Protein AF-W3V4J0-F1 (afdb_monomer)

Solvent-accessible surface area (backbone atoms only — not comparable to full-atom values): 19052 Å² total; per-residue (Å²): 135,90,85,87,87,88,91,84,89,82,90,82,86,85,86,83,88,83,84,93,80,89,80,80,86,77,90,73,85,85,82,81,82,74,83,79,79,86,88,85,82,93,81,86,88,83,88,86,85,87,85,84,84,87,75,94,68,80,56,52,67,60,78,77,80,58,80,60,55,38,77,65,80,59,40,94,53,70,38,74,78,60,57,63,72,56,52,38,32,75,75,61,31,89,62,28,53,53,55,53,31,51,37,45,22,64,75,62,72,39,87,86,62,60,68,71,79,71,39,76,35,43,38,62,47,46,55,53,53,46,37,72,71,38,75,92,35,60,84,69,69,81,41,86,92,48,64,78,79,45,59,52,56,49,50,40,48,89,76,34,50,34,36,36,19,37,28,30,18,63,39,26,41,70,45,100,84,72,44,83,38,73,32,61,53,36,47,52,39,49,54,44,28,40,50,45,37,36,60,18,22,75,22,41,36,33,52,94,73,32,45,92,85,46,81,79,44,48,49,31,61,20,52,37,46,36,52,25,48,53,34,46,39,71,78,37,69,92,53,63,42,35,49,78,63,50,16,43,21,90,82,67,70,46,76,51,38,65,33,29,39,56,58,52,50,31,37,73,55,69,71,39,52,70,65,53,54,45,39,12,30,46,66,57,44,85,71,84,72,78,51,76,68,61,34,53,48,46,50,48,24,36,34,67,58,49,78,46,69,31,73,69,93,122

pLDDT: mean 79.93, std 24.42, range [22.39, 98.56]

Sequence (314 aa):
MLNEYVKDHGKKTKNNAEDPQNREINSNSLELSSTPPPPLPELFPNLPQERSPNNVGNNNPFKPKDENVLFTESGTVESEDWEISEQIKNYLGEGGFSTISKAIKEVLKKEDIKPLDPIGVTMKGIIEEMKKADEKYRQYKYNDEDITDNPIAWTNPDNGKIYIGINSPEYSHLNNRGESELNLAKIISTIIHESLHASSHQHKGLQSQTDTKADNLNYDEYVTDYFAREVYKQILPDKDYVTNYFTKGLDGKEIKIWGGNIVEFMIQSKHSSLEEIRQAYAEGKPFNKLDGKLLEDWKTYAKLGKIPDLPNQN

Foldseek 3Di:
DDDDDDDDDDDDDDDDDDDDDDDDPPDDDDPPDDDDDDDDDDDDDDDDDDDDDDDPDPFDWFDFPCVLEDEDDFDQFWAPFDDLVVLLCVPQNPCSLVLLQVLLCVLLVPDPGDRADAAEDALQVQLVVQVVQDVVSVPDDCDPPGNQPGDQKDQRLQQRHIYGNRGTSRQWDQDPVRDIDGPSLSSLLVVSLSSLCSQWASSCFCVVVADPVDFLGGLLSLCSSLSSVSSCCVSPVPHRRYDNQFGAAPVRPDGAGRSVSVLSLCCVLVVDNPNQSSCCRRPVPDDRDDDDPSVVQSVCCRHPVDTDGHHDDD

Organism: NCBI:txid1004151

Radius of gyration: 24.34 Å; Cα contacts (8 Å, |Δi|>4): 451; chains: 1; bounding box: 97×58×67 Å

Secondary structure (DSSP, 8-state):
---------------------------------PPPPPP-------------------PEEP----TTEE--PPPSSPPPP--HHHHHHHHH-TTHHHHHHHHHHHHTT-TT-----PEEE-HHHHHHHHHHH-GGGTT----SS-GGGS-SEEE-TTT--EEEETT-GGGEEE-TTS-EEE-HHHHHHHHHHHHHHHHSGGG-TTGGG--TTSTT--HHHHHHHHHHHHHHHHH-TTSPEE---EEE-TTS-SEEEETTHHHHHHHHTTS--HHHHHHHHHH-PPP----HHHHHHHHHHHHH--PPEEPP--

Structure (mmCIF, N/CA/C/O backbone):
data_AF-W3V4J0-F1
#
_entry.id   AF-W3V4J0-F1
#
loop_
_atom_site.group_PDB
_atom_site.id
_atom_site.type_symbol
_atom_site.label_atom_id
_atom_site.label_alt_id
_atom_site.label_comp_id
_atom_site.label_asym_id
_atom_site.label_entity_id
_atom_site.label_seq_id
_atom_site.pdbx_PDB_ins_code
_atom_site.Cartn_x
_atom_site.Cartn_y
_atom_site.Cartn_z
_atom_site.occupancy
_atom_site.B_iso_or_equiv
_atom_site.auth_seq_id
_atom_site.auth_comp_id
_atom_site.auth_asym_id
_atom_site.auth_atom_id
_atom_site.pdbx_PDB_model_num
ATOM 1 N N . MET A 1 1 ? 60.227 -5.988 -36.060 1.00 34.44 1 MET A N 1
ATOM 2 C CA . MET A 1 1 ? 60.102 -4.514 -36.029 1.00 34.44 1 MET A CA 1
ATOM 3 C C . MET A 1 1 ? 58.605 -4.218 -36.095 1.00 34.44 1 MET A C 1
ATOM 5 O O . MET A 1 1 ? 58.035 -4.482 -37.138 1.00 34.44 1 MET A O 1
ATOM 9 N N . LEU A 1 2 ? 57.868 -4.130 -34.979 1.00 32.53 2 LEU A N 1
ATOM 10 C CA . LEU A 1 2 ? 57.698 -2.969 -34.078 1.00 32.53 2 LEU A CA 1
ATOM 11 C C . LEU A 1 2 ? 57.324 -1.678 -34.829 1.00 32.53 2 LEU A C 1
ATOM 13 O O . LEU A 1 2 ? 58.200 -1.068 -35.435 1.00 32.53 2 LEU A O 1
ATOM 17 N N . ASN A 1 3 ? 56.036 -1.302 -34.809 1.00 30.34 3 ASN A N 1
ATOM 18 C CA . ASN A 1 3 ? 55.553 -0.087 -34.131 1.00 30.34 3 ASN A CA 1
ATOM 19 C C . ASN A 1 3 ? 54.021 0.071 -34.211 1.00 30.34 3 ASN A C 1
ATOM 21 O O . ASN A 1 3 ? 53.421 -0.006 -35.280 1.00 30.34 3 ASN A O 1
ATOM 25 N N . GLU A 1 4 ? 53.431 0.326 -33.043 1.00 35.97 4 GLU A N 1
ATOM 26 C CA . GLU A 1 4 ? 52.103 0.899 -32.801 1.00 35.97 4 GLU A CA 1
ATOM 27 C C . GLU A 1 4 ? 52.095 2.411 -33.103 1.00 35.97 4 GLU A C 1
ATOM 29 O O . GLU A 1 4 ? 53.150 3.037 -33.033 1.00 35.97 4 GLU A O 1
ATOM 34 N N . TYR A 1 5 ? 50.918 3.015 -33.339 1.00 33.03 5 TYR A N 1
ATOM 35 C CA . TYR A 1 5 ? 50.530 4.293 -32.709 1.00 33.03 5 TYR A CA 1
ATOM 36 C C . TYR A 1 5 ? 49.015 4.559 -32.823 1.00 33.03 5 TYR A C 1
ATOM 38 O O . TYR A 1 5 ? 48.419 4.503 -33.895 1.00 33.03 5 TYR A O 1
ATOM 46 N N . VAL A 1 6 ? 48.431 4.877 -31.669 1.00 37.47 6 VAL A N 1
ATOM 47 C CA . VAL A 1 6 ? 47.049 5.292 -31.373 1.00 37.47 6 VAL A CA 1
ATOM 48 C C . VAL A 1 6 ? 46.877 6.809 -31.574 1.00 37.47 6 VAL A C 1
ATOM 50 O O . VAL A 1 6 ? 47.830 7.543 -31.303 1.00 37.47 6 VAL A O 1
ATOM 53 N N . LYS A 1 7 ? 45.668 7.290 -31.935 1.00 33.62 7 LYS A N 1
ATOM 54 C CA . LYS A 1 7 ? 45.007 8.475 -31.325 1.00 33.62 7 LYS A CA 1
ATOM 55 C C . LYS A 1 7 ? 43.564 8.709 -31.802 1.00 33.62 7 LYS A C 1
ATOM 57 O O . LYS A 1 7 ? 43.117 8.163 -32.799 1.00 33.62 7 LYS A O 1
ATOM 62 N N . ASP A 1 8 ? 42.880 9.515 -31.001 1.00 31.25 8 ASP A N 1
ATOM 63 C CA . ASP A 1 8 ? 41.478 9.486 -30.581 1.00 31.25 8 ASP A CA 1
ATOM 64 C C . ASP A 1 8 ? 40.692 10.742 -31.046 1.00 31.25 8 ASP A C 1
ATOM 66 O O . ASP A 1 8 ? 41.292 11.729 -31.473 1.00 31.25 8 ASP A O 1
ATOM 70 N N . HIS A 1 9 ? 39.371 10.703 -30.823 1.00 31.06 9 HIS A N 1
ATOM 71 C CA . HIS A 1 9 ? 38.396 11.790 -30.611 1.00 31.06 9 HIS A CA 1
ATOM 72 C C . HIS A 1 9 ? 37.695 12.497 -31.788 1.00 31.06 9 HIS A C 1
ATOM 74 O O . HIS A 1 9 ? 38.305 13.089 -32.673 1.00 31.06 9 HIS A O 1
ATOM 80 N N . GLY A 1 10 ? 36.354 12.571 -31.682 1.00 27.44 10 GLY A N 1
ATOM 81 C CA . GLY A 1 10 ? 35.517 13.463 -32.494 1.00 27.44 10 GLY A CA 1
ATOM 82 C C . GLY A 1 10 ? 33.999 13.401 -32.253 1.00 27.44 10 GLY A C 1
ATOM 83 O O . GLY A 1 10 ? 33.249 13.144 -33.189 1.00 27.44 10 GLY A O 1
ATOM 84 N N . LYS A 1 11 ? 33.541 13.670 -31.019 1.00 30.77 11 LYS A N 1
ATOM 85 C CA . LYS A 1 11 ? 32.147 14.035 -30.662 1.00 30.77 11 LYS A CA 1
ATOM 86 C C . LYS A 1 11 ? 31.665 15.227 -31.517 1.00 30.77 11 LYS A C 1
ATOM 88 O O . LYS A 1 11 ? 32.387 16.215 -31.628 1.00 30.77 11 LYS A O 1
ATOM 93 N N . LYS A 1 12 ? 30.427 15.197 -32.030 1.00 33.47 12 LYS A N 1
ATOM 94 C CA . LYS A 1 12 ? 29.716 16.390 -32.535 1.00 33.47 12 LYS A CA 1
ATOM 95 C C . LYS A 1 12 ? 28.432 16.622 -31.743 1.00 33.47 12 LYS A C 1
ATOM 97 O O . LYS A 1 12 ? 27.467 15.881 -31.874 1.00 33.47 12 LYS A O 1
ATOM 102 N N . THR A 1 13 ? 28.457 17.680 -30.944 1.00 30.67 13 THR A N 1
ATOM 103 C CA . THR A 1 13 ? 27.309 18.385 -30.375 1.00 30.67 13 THR A CA 1
ATOM 104 C C . THR A 1 13 ? 26.640 19.250 -31.449 1.00 30.67 13 THR A C 1
ATOM 106 O O . THR A 1 13 ? 27.313 19.802 -32.321 1.00 30.67 13 THR A O 1
ATOM 109 N N . LYS A 1 14 ? 25.317 19.414 -31.368 1.00 33.28 14 LYS A N 1
ATOM 110 C CA . LYS A 1 14 ? 24.600 20.548 -31.965 1.00 33.28 14 LYS A CA 1
ATOM 111 C C . LYS A 1 14 ? 23.642 21.114 -30.923 1.00 33.28 14 LYS A C 1
ATOM 113 O O . LYS A 1 14 ? 22.577 20.558 -30.692 1.00 33.28 14 LYS A O 1
ATOM 118 N N . ASN A 1 15 ? 24.066 22.220 -30.324 1.00 29.53 15 ASN A N 1
ATOM 119 C CA . ASN A 1 15 ? 23.196 23.181 -29.663 1.00 29.53 15 ASN A CA 1
ATOM 120 C C . ASN A 1 15 ? 22.734 24.172 -30.734 1.00 29.53 15 ASN A C 1
ATOM 122 O O . ASN A 1 15 ? 23.582 24.689 -31.460 1.00 29.53 15 ASN A O 1
ATOM 126 N N . ASN A 1 16 ? 21.439 24.468 -30.793 1.00 31.69 16 ASN A N 1
ATOM 127 C CA . ASN A 1 16 ? 20.944 25.721 -31.350 1.00 31.69 16 ASN A CA 1
ATOM 128 C C . ASN A 1 16 ? 20.182 26.435 -30.236 1.00 31.69 16 ASN A C 1
ATOM 130 O O . ASN A 1 16 ? 19.223 25.897 -29.690 1.00 31.69 16 ASN A O 1
ATOM 134 N N . ALA A 1 17 ? 20.676 27.619 -29.892 1.00 31.53 17 ALA A N 1
ATOM 135 C CA . ALA A 1 17 ? 20.011 28.593 -29.049 1.00 31.53 17 ALA A CA 1
ATOM 136 C C . ALA A 1 17 ? 19.185 29.526 -29.943 1.00 31.53 17 ALA A C 1
ATOM 138 O O . ALA A 1 17 ? 19.704 29.996 -30.956 1.00 31.53 17 ALA A O 1
ATOM 139 N N . GLU A 1 18 ? 17.950 29.822 -29.544 1.00 32.44 18 GLU A N 1
ATOM 140 C CA . GLU A 1 18 ? 17.223 31.019 -29.971 1.00 32.44 18 GLU A CA 1
ATOM 141 C C . GLU A 1 18 ? 16.656 31.736 -28.735 1.00 32.44 18 GLU A C 1
ATOM 143 O O . GLU A 1 18 ? 16.262 31.114 -27.749 1.00 32.44 18 GLU A O 1
ATOM 148 N N . ASP A 1 19 ? 16.744 33.060 -28.812 1.00 30.52 19 ASP A N 1
ATOM 149 C CA . ASP A 1 19 ? 16.615 34.099 -27.786 1.00 30.52 19 ASP A CA 1
ATOM 150 C C . ASP A 1 19 ? 15.149 34.311 -27.328 1.00 30.52 19 ASP A C 1
ATOM 152 O O . ASP A 1 19 ? 14.235 34.154 -28.145 1.00 30.52 19 ASP A O 1
ATOM 156 N N . PRO A 1 20 ? 14.869 34.695 -26.063 1.00 38.84 20 PRO A N 1
ATOM 157 C CA . PRO A 1 20 ? 13.523 34.812 -25.533 1.00 38.84 20 PRO A CA 1
ATOM 158 C C . PRO A 1 20 ? 13.071 36.272 -25.539 1.00 38.84 20 PRO A C 1
ATOM 160 O O . PRO A 1 20 ? 13.488 37.062 -24.696 1.00 38.84 20 PRO A O 1
ATOM 163 N N . GLN A 1 21 ? 12.148 36.637 -26.423 1.00 32.03 21 GLN A N 1
ATOM 164 C CA . GLN A 1 21 ? 11.285 37.790 -26.187 1.00 32.03 21 GLN A CA 1
ATOM 165 C C . GLN A 1 21 ? 9.993 37.668 -26.989 1.00 32.03 21 GLN A C 1
ATOM 167 O O . GLN A 1 21 ? 9.998 37.367 -28.178 1.00 32.03 21 GLN A O 1
ATOM 172 N N . ASN A 1 22 ? 8.896 37.993 -26.307 1.00 30.11 22 ASN A N 1
ATOM 173 C CA . ASN A 1 22 ? 7.558 38.200 -26.846 1.00 30.11 22 ASN A CA 1
ATOM 174 C C . ASN A 1 22 ? 6.718 36.934 -27.100 1.00 30.11 22 ASN A C 1
ATOM 176 O O . ASN A 1 22 ? 6.619 36.440 -28.219 1.00 30.11 22 ASN A O 1
ATOM 180 N N . ARG A 1 23 ? 5.986 36.491 -26.070 1.00 32.69 23 ARG A N 1
ATOM 181 C CA . ARG A 1 23 ? 4.611 36.016 -26.269 1.00 32.69 23 ARG A CA 1
ATOM 182 C C . ARG A 1 23 ? 3.737 36.421 -25.092 1.00 32.69 23 ARG A C 1
ATOM 184 O O . ARG A 1 23 ? 3.988 36.073 -23.943 1.00 32.69 23 ARG A O 1
ATOM 191 N N . GLU A 1 24 ? 2.755 37.231 -25.448 1.00 27.84 24 GLU A N 1
ATOM 192 C CA . GLU A 1 24 ? 1.687 37.762 -24.627 1.00 27.84 24 GLU A CA 1
ATOM 193 C C . GLU A 1 24 ? 0.948 36.650 -23.880 1.00 27.84 24 GLU A C 1
ATOM 195 O O . GLU A 1 24 ? 0.678 35.570 -24.410 1.00 27.84 24 GLU A O 1
ATOM 200 N N . ILE A 1 25 ? 0.602 36.960 -22.634 1.00 31.22 25 ILE A N 1
ATOM 201 C CA . ILE A 1 25 ? -0.285 36.177 -21.786 1.00 31.22 25 ILE A CA 1
ATOM 202 C C . ILE A 1 25 ? -1.679 36.264 -22.409 1.00 31.22 25 ILE A C 1
ATOM 204 O O . ILE A 1 25 ? -2.405 37.232 -22.193 1.00 31.22 25 ILE A O 1
ATOM 208 N N . ASN A 1 26 ? -2.051 35.256 -23.194 1.00 25.73 26 ASN A N 1
ATOM 209 C CA . ASN A 1 26 ? -3.445 35.027 -23.541 1.00 25.73 26 ASN A CA 1
ATOM 210 C C . ASN A 1 26 ? -4.052 34.137 -22.455 1.00 25.73 26 ASN A C 1
ATOM 212 O O . ASN A 1 26 ? -4.021 32.910 -22.521 1.00 25.73 26 ASN A O 1
ATOM 216 N N . SER A 1 27 ? -4.567 34.795 -21.419 1.00 36.16 27 SER A N 1
ATOM 217 C CA . SER A 1 27 ? -5.472 34.206 -20.442 1.00 36.16 27 SER A CA 1
ATOM 218 C C . SER A 1 27 ? -6.755 33.804 -21.159 1.00 36.16 27 SER A C 1
ATOM 220 O O . SER A 1 27 ? -7.572 34.667 -21.457 1.00 36.16 27 SER A O 1
ATOM 222 N N . ASN A 1 28 ? -6.937 32.516 -21.445 1.00 24.16 28 ASN A N 1
ATOM 223 C CA . ASN A 1 28 ? -8.259 31.943 -21.683 1.00 24.16 28 ASN A CA 1
ATOM 224 C C . ASN A 1 28 ? -8.283 30.457 -21.301 1.00 24.16 28 ASN A C 1
ATOM 226 O O . ASN A 1 28 ? -7.577 29.645 -21.888 1.00 24.16 28 ASN A O 1
ATOM 230 N N . SER A 1 29 ? -9.123 30.174 -20.302 1.00 36.38 29 SER A N 1
ATOM 231 C CA . SER A 1 29 ? -9.779 28.910 -19.950 1.00 36.38 29 SER A CA 1
ATOM 232 C C . SER A 1 29 ? -8.996 27.599 -20.072 1.00 36.38 29 SER A C 1
ATOM 234 O O . SER A 1 29 ? -8.937 26.992 -21.135 1.00 36.38 29 SER A O 1
ATOM 236 N N . LEU A 1 30 ? -8.581 27.066 -18.919 1.00 24.38 30 LEU A N 1
ATOM 237 C CA . LEU A 1 30 ? -8.468 25.623 -18.688 1.00 24.38 30 LEU A CA 1
ATOM 238 C C . LEU A 1 30 ? -9.464 25.238 -17.587 1.00 24.38 30 LEU A C 1
ATOM 240 O O . LEU A 1 30 ? -9.137 25.168 -16.404 1.00 24.38 30 LEU A O 1
ATOM 244 N N . GLU A 1 31 ? -10.715 25.034 -17.996 1.00 26.17 31 GLU A N 1
ATOM 245 C CA . GLU A 1 31 ? -11.648 24.194 -17.251 1.00 26.17 31 GLU A CA 1
ATOM 246 C C . GLU A 1 31 ? -11.151 22.745 -17.371 1.00 26.17 31 GLU A C 1
ATOM 248 O O . GLU A 1 31 ? -11.283 22.115 -18.418 1.00 26.17 31 GLU A O 1
ATOM 253 N N . LEU A 1 32 ? -10.543 22.212 -16.308 1.00 27.31 32 LEU A N 1
ATOM 254 C CA . LEU A 1 32 ? -10.291 20.777 -16.188 1.00 27.31 32 LEU A CA 1
ATOM 255 C C . LEU A 1 32 ? -11.614 20.107 -15.805 1.00 27.31 32 LEU A C 1
ATOM 257 O O . LEU A 1 32 ? -12.029 20.107 -14.645 1.00 27.31 32 LEU A O 1
ATOM 261 N N . SER A 1 33 ? -12.290 19.611 -16.839 1.00 25.52 33 SER A N 1
ATOM 262 C CA . SER A 1 33 ? -13.516 18.819 -16.800 1.00 25.52 33 SER A CA 1
ATOM 263 C C . SER A 1 33 ? -13.395 17.659 -15.807 1.00 25.52 33 SER A C 1
ATOM 265 O O . SER A 1 33 ? -12.801 16.626 -16.103 1.00 25.52 33 SER A O 1
ATOM 267 N N . SER A 1 34 ? -14.018 17.813 -14.642 1.00 30.66 34 SER A N 1
ATOM 268 C CA . SER A 1 34 ? -14.360 16.703 -13.757 1.00 30.66 34 SER A CA 1
ATOM 269 C C . SER A 1 34 ? -15.619 16.032 -14.302 1.00 30.66 34 SER A C 1
ATOM 271 O O . SER A 1 34 ? -16.664 16.665 -14.449 1.00 30.66 34 SER A O 1
ATOM 273 N N . THR A 1 35 ? -15.544 14.745 -14.635 1.00 27.84 35 THR A N 1
ATOM 274 C CA . THR A 1 35 ? -16.751 13.983 -14.974 1.00 27.84 35 THR A CA 1
ATOM 275 C C . THR A 1 35 ? -17.633 13.836 -13.727 1.00 27.84 35 THR A C 1
ATOM 277 O O . THR A 1 35 ? -17.128 13.396 -12.691 1.00 27.84 35 THR A O 1
ATOM 280 N N . PRO A 1 36 ? -18.936 14.164 -13.793 1.00 24.86 36 PRO A N 1
ATOM 281 C CA . PRO A 1 36 ? -19.845 14.034 -12.660 1.00 24.86 36 PRO A CA 1
ATOM 282 C C . PRO A 1 36 ? -20.254 12.565 -12.432 1.00 24.86 36 PRO A C 1
ATOM 284 O O . PRO A 1 36 ? -20.369 11.802 -13.396 1.00 24.86 36 PRO A O 1
ATOM 287 N N . PRO A 1 37 ? -20.522 12.145 -11.180 1.00 30.55 37 PRO A N 1
ATOM 288 C CA . PRO A 1 37 ? -21.083 10.826 -10.897 1.00 30.55 37 PRO A CA 1
ATOM 289 C C . PRO A 1 37 ? -22.559 10.730 -11.348 1.00 30.55 37 PRO A C 1
ATOM 291 O O . PRO A 1 37 ? -23.250 11.750 -11.426 1.00 30.55 37 PRO A O 1
ATOM 294 N N . PRO A 1 38 ? -23.074 9.517 -11.641 1.00 28.34 38 PRO A N 1
ATOM 295 C CA . PRO A 1 38 ? -24.448 9.326 -12.110 1.00 28.34 38 PRO A CA 1
ATOM 296 C C . PRO A 1 38 ? -25.481 9.650 -11.008 1.00 28.34 38 PRO A C 1
ATOM 298 O O . PRO A 1 38 ? -25.222 9.357 -9.838 1.00 28.34 38 PRO A O 1
ATOM 301 N N . PRO A 1 39 ? -26.659 10.218 -11.346 1.00 26.27 39 PRO A N 1
ATOM 302 C CA . PRO A 1 39 ? -27.696 10.565 -10.371 1.00 26.27 39 PRO A CA 1
ATOM 303 C C . PRO A 1 39 ? -28.600 9.364 -10.063 1.00 26.27 39 PRO A C 1
ATOM 305 O O . PRO A 1 39 ? -28.740 8.512 -10.934 1.00 26.27 39 PRO A O 1
ATOM 308 N N . LEU A 1 40 ? -29.247 9.340 -8.881 1.00 24.45 40 LEU A N 1
ATOM 309 C CA . LEU A 1 40 ? -30.608 8.806 -8.581 1.00 24.45 40 LEU A CA 1
ATOM 310 C C . LEU A 1 40 ? -30.796 8.553 -7.060 1.00 24.45 40 LEU A C 1
ATOM 312 O O . LEU A 1 40 ? -29.814 8.257 -6.384 1.00 24.45 40 LEU A O 1
ATOM 316 N N . PRO A 1 41 ? -32.037 8.432 -6.540 1.00 22.39 41 PRO A N 1
ATOM 317 C CA . PRO A 1 41 ? -33.133 9.399 -6.411 1.00 22.39 41 PRO A CA 1
ATOM 318 C C . PRO A 1 41 ? -33.296 9.916 -4.956 1.00 22.39 41 PRO A C 1
ATOM 320 O O . PRO A 1 41 ? -32.995 9.216 -3.991 1.00 22.39 41 PRO A O 1
ATOM 323 N N . GLU A 1 42 ? -33.830 11.130 -4.797 1.00 30.28 42 GLU A N 1
ATOM 324 C CA . GLU A 1 42 ? -34.199 11.724 -3.500 1.00 30.28 42 GLU A CA 1
ATOM 325 C C . GLU A 1 42 ? -35.353 10.979 -2.817 1.00 30.28 42 GLU A C 1
ATOM 327 O O . GLU A 1 42 ? -36.368 10.737 -3.463 1.00 30.28 42 GLU A O 1
ATOM 332 N N . LEU A 1 43 ? -35.245 10.744 -1.500 1.00 22.88 43 LEU A N 1
ATOM 333 C CA . LEU A 1 43 ? -36.367 10.684 -0.547 1.00 22.88 43 LEU A CA 1
ATOM 334 C C . LEU A 1 43 ? -35.858 11.002 0.887 1.00 22.88 43 LEU A C 1
ATOM 336 O O . LEU A 1 43 ? -35.196 10.191 1.528 1.00 22.88 43 LEU A O 1
ATOM 340 N N . PHE A 1 44 ? -36.173 12.209 1.370 1.00 30.00 44 PHE A N 1
ATOM 341 C CA . PHE A 1 44 ? -36.132 12.691 2.775 1.00 30.00 44 PHE A CA 1
ATOM 342 C C . PHE A 1 44 ? -37.273 12.036 3.620 1.00 30.00 44 PHE A C 1
ATOM 344 O O . PHE A 1 44 ? -38.167 11.488 2.966 1.00 30.00 44 PHE A O 1
ATOM 351 N N . PRO A 1 45 ? -37.370 12.093 4.993 1.00 32.31 45 PRO A N 1
ATOM 352 C CA . PRO A 1 45 ? -37.181 13.308 5.830 1.00 32.31 45 PRO A CA 1
ATOM 353 C C . PRO A 1 45 ? -36.739 13.221 7.336 1.00 32.31 45 PRO A C 1
ATOM 355 O O . PRO A 1 45 ? -36.959 12.243 8.035 1.00 32.31 45 PRO A O 1
ATOM 358 N N . ASN A 1 46 ? -36.185 14.358 7.809 1.00 25.53 46 ASN A N 1
ATOM 359 C CA . ASN A 1 46 ? -36.244 15.081 9.114 1.00 25.53 46 ASN A CA 1
ATOM 360 C C . ASN A 1 46 ? -36.106 14.437 10.533 1.00 25.53 46 ASN A C 1
ATOM 362 O O . ASN A 1 46 ? -37.037 13.793 10.998 1.00 25.53 46 ASN A O 1
ATOM 366 N N . LEU A 1 47 ? -35.040 14.895 11.252 1.00 31.89 47 LEU A N 1
ATOM 367 C CA . LEU A 1 47 ? -34.915 15.553 12.607 1.00 31.89 47 LEU A CA 1
ATOM 368 C C . LEU A 1 47 ? -35.425 14.837 13.904 1.00 31.89 47 LEU A C 1
ATOM 370 O O . LEU A 1 47 ? -36.377 14.077 13.787 1.00 31.89 47 LEU A O 1
ATOM 374 N N . PRO A 1 48 ? -34.899 15.087 15.154 1.00 32.22 48 PRO A N 1
ATOM 375 C CA . PRO A 1 48 ? -34.374 16.372 15.680 1.00 32.22 48 PRO A CA 1
ATOM 376 C C . PRO A 1 48 ? -33.173 16.392 16.689 1.00 32.22 48 PRO A C 1
ATOM 378 O O . PRO A 1 48 ? -32.849 15.422 17.362 1.00 32.22 48 PRO A O 1
ATOM 381 N N . GLN A 1 49 ? -32.591 17.601 16.789 1.00 28.62 49 GLN A N 1
ATOM 382 C CA . GLN A 1 49 ? -32.001 18.373 17.915 1.00 28.62 49 GLN A CA 1
ATOM 383 C C . GLN A 1 49 ? -31.155 17.772 19.068 1.00 28.62 49 GLN A C 1
ATOM 385 O O . GLN A 1 49 ? -31.609 16.983 19.889 1.00 28.62 49 GLN A O 1
ATOM 390 N N . GLU A 1 50 ? -29.968 18.391 19.185 1.00 38.16 50 GLU A N 1
ATOM 391 C CA . GLU A 1 50 ? -29.253 18.918 20.367 1.00 38.16 50 GLU A CA 1
ATOM 392 C C . GLU A 1 50 ? -29.347 18.207 21.726 1.00 38.16 50 GLU A C 1
ATOM 394 O O . GLU A 1 50 ? -30.361 18.271 22.418 1.00 38.16 50 GLU A O 1
ATOM 399 N N . ARG A 1 51 ? -28.170 17.800 22.228 1.00 26.27 51 ARG A N 1
ATOM 400 C CA . ARG A 1 51 ? -27.727 18.151 23.588 1.00 26.27 51 ARG A CA 1
ATOM 401 C C . ARG A 1 51 ? -26.228 18.463 23.618 1.00 26.27 51 ARG A C 1
ATOM 403 O O . ARG A 1 51 ? -25.400 17.606 23.339 1.00 26.27 51 ARG A O 1
ATOM 410 N N . SER A 1 52 ? -25.913 19.681 24.036 1.00 32.53 52 SER A N 1
ATOM 411 C CA . SER A 1 52 ? -24.726 20.023 24.835 1.00 32.53 52 SER A CA 1
ATOM 412 C C . SER A 1 52 ? -25.239 20.331 26.262 1.00 32.53 52 SER A C 1
ATOM 414 O O . SER A 1 52 ? -26.447 20.565 26.378 1.00 32.53 52 SER A O 1
ATOM 416 N N . PRO A 1 53 ? -24.435 20.379 27.350 1.00 51.59 53 PRO A N 1
ATOM 417 C CA . PRO A 1 53 ? -23.011 20.721 27.354 1.00 51.59 53 PRO A CA 1
ATOM 418 C C . PRO A 1 53 ? -22.131 19.965 28.385 1.00 51.59 53 PRO A C 1
ATOM 420 O O . PRO A 1 53 ? -22.605 19.201 29.221 1.00 51.59 53 PRO A O 1
ATOM 423 N N . ASN A 1 54 ? -20.841 20.315 28.364 1.00 31.78 54 ASN A N 1
ATOM 424 C CA . ASN A 1 54 ? -19.832 20.163 29.422 1.00 31.78 54 ASN A CA 1
ATOM 425 C C . ASN A 1 54 ? -19.215 18.773 29.629 1.00 31.78 54 ASN A C 1
ATOM 427 O O . ASN A 1 54 ? -19.626 18.007 30.491 1.00 31.78 54 ASN A O 1
ATOM 431 N N . ASN A 1 55 ? -18.078 18.552 28.969 1.00 31.62 55 ASN A N 1
ATOM 432 C CA . ASN A 1 55 ? -16.953 17.895 29.622 1.00 31.62 55 ASN A CA 1
ATOM 433 C C . ASN A 1 55 ? -15.706 18.743 29.388 1.00 31.62 55 ASN A C 1
ATOM 435 O O . ASN A 1 55 ? -15.306 18.981 28.251 1.00 31.62 55 ASN A O 1
ATOM 439 N N . VAL A 1 56 ? -15.111 19.215 30.482 1.00 38.72 56 VAL A N 1
ATOM 440 C CA . VAL A 1 56 ? -13.743 19.735 30.506 1.00 38.72 56 VAL A CA 1
ATOM 441 C C . VAL A 1 56 ? -12.842 18.523 30.257 1.00 38.72 56 VAL A C 1
ATOM 443 O O . VAL A 1 56 ? -12.426 17.836 31.185 1.00 38.72 56 VAL A O 1
ATOM 446 N N . GLY A 1 57 ? -12.684 18.164 28.986 1.00 39.44 57 GLY A N 1
ATOM 447 C CA . GLY A 1 57 ? -11.900 17.017 28.558 1.00 39.44 57 GLY A CA 1
ATOM 448 C C . GLY A 1 57 ? -10.427 17.384 28.556 1.00 39.44 57 GLY A C 1
ATOM 449 O O . GLY A 1 57 ? -9.990 18.176 27.728 1.00 39.44 57 GLY A O 1
ATOM 450 N N . ASN A 1 58 ? -9.653 16.804 29.473 1.00 48.50 58 ASN A N 1
ATOM 451 C CA . ASN A 1 58 ? -8.237 16.570 29.208 1.00 48.50 58 ASN A CA 1
ATOM 452 C C . ASN A 1 58 ? -8.184 15.670 27.971 1.00 48.50 58 ASN A C 1
ATOM 454 O O . ASN A 1 58 ? -8.455 14.481 28.087 1.00 48.50 58 ASN A O 1
ATOM 458 N N . ASN A 1 59 ? -7.952 16.244 26.799 1.00 59.31 59 ASN A N 1
ATOM 459 C CA . ASN A 1 59 ? -7.921 15.507 25.548 1.00 59.31 59 ASN A CA 1
ATOM 460 C C . ASN A 1 59 ? -6.481 15.081 25.252 1.00 59.31 59 ASN A C 1
ATOM 462 O O . ASN A 1 59 ? -5.571 15.910 25.301 1.00 59.31 59 ASN A O 1
ATOM 466 N N . ASN A 1 60 ? -6.265 13.799 24.948 1.00 80.25 60 ASN A N 1
ATOM 467 C CA . ASN A 1 60 ? -4.977 13.346 24.430 1.00 80.25 60 ASN A CA 1
ATOM 468 C C . ASN A 1 60 ? -4.966 13.578 22.911 1.00 80.25 60 ASN A C 1
ATOM 470 O O . ASN A 1 60 ? -5.801 12.989 22.216 1.00 80.25 60 ASN A O 1
ATOM 474 N N . PRO A 1 61 ? -4.051 14.410 22.381 1.00 89.44 61 PRO A N 1
ATOM 475 C CA . PRO A 1 61 ? -3.965 14.630 20.946 1.00 89.44 61 PRO A CA 1
ATOM 476 C C . PRO A 1 61 ? -3.528 13.341 20.246 1.00 89.44 61 PRO A C 1
ATOM 478 O O . PRO A 1 61 ? -2.636 12.635 20.733 1.00 89.44 61 PRO A O 1
ATOM 481 N N . PHE A 1 62 ? -4.144 13.048 19.100 1.00 93.56 62 PHE A N 1
ATOM 482 C CA . PHE A 1 62 ? -3.721 11.957 18.226 1.00 93.56 62 PHE A CA 1
ATOM 483 C C . PHE A 1 62 ? -2.253 12.127 17.809 1.00 93.56 62 PHE A C 1
ATOM 485 O O . PHE A 1 62 ? -1.807 13.229 17.484 1.00 93.56 62 PHE A O 1
ATOM 492 N N . LYS A 1 63 ? -1.498 11.027 17.808 1.00 94.19 63 LYS A N 1
ATOM 493 C CA . LYS A 1 63 ? -0.092 11.001 17.398 1.00 94.19 63 LYS A CA 1
ATOM 494 C C . LYS A 1 63 ? 0.044 10.210 16.093 1.00 94.19 63 LYS A C 1
ATOM 496 O O . LYS A 1 63 ? 0.032 8.981 16.161 1.00 94.19 63 LYS A O 1
ATOM 501 N N . PRO A 1 64 ? 0.152 10.871 14.929 1.00 93.62 64 PRO A N 1
ATOM 502 C CA . PRO A 1 64 ? 0.353 10.173 13.664 1.00 93.62 64 PRO A CA 1
ATOM 503 C C . PRO A 1 64 ? 1.711 9.476 13.608 1.00 93.62 64 PRO A C 1
ATOM 505 O O . PRO A 1 64 ? 2.643 9.845 14.326 1.00 93.62 64 PRO A O 1
ATOM 508 N N . LYS A 1 65 ? 1.830 8.496 12.713 1.00 91.75 65 LYS A N 1
ATOM 509 C CA . LYS A 1 65 ? 3.044 7.697 12.497 1.00 91.75 65 LYS A CA 1
ATOM 510 C C . LYS A 1 65 ? 3.670 8.001 11.132 1.00 91.75 65 LYS A C 1
ATOM 512 O O . LYS A 1 65 ? 4.078 7.106 10.395 1.00 91.75 65 LYS A O 1
ATOM 517 N N . ASP A 1 66 ? 3.772 9.293 10.833 1.00 85.44 66 ASP A N 1
ATOM 518 C CA . ASP A 1 66 ? 4.241 9.821 9.539 1.00 85.44 66 ASP A CA 1
ATOM 519 C C . ASP A 1 66 ? 5.756 10.007 9.474 1.00 85.44 66 ASP A C 1
ATOM 521 O O . ASP A 1 66 ? 6.303 10.415 8.451 1.00 85.44 66 ASP A O 1
ATOM 525 N N . GLU A 1 67 ? 6.458 9.721 10.569 1.00 84.12 67 GLU A N 1
ATOM 526 C CA . GLU A 1 67 ? 7.911 9.798 10.605 1.00 84.12 67 GLU A CA 1
ATOM 527 C C . GLU A 1 67 ? 8.516 8.922 9.500 1.00 84.12 67 GLU A C 1
ATOM 529 O O . GLU A 1 67 ? 8.243 7.715 9.405 1.00 84.12 67 GLU A O 1
ATOM 534 N N . ASN A 1 68 ? 9.346 9.554 8.668 1.00 87.19 68 ASN A N 1
ATOM 535 C CA . ASN A 1 68 ? 10.034 8.925 7.544 1.00 87.19 68 ASN A CA 1
ATOM 536 C C . ASN A 1 68 ? 9.078 8.294 6.512 1.00 87.19 68 ASN A C 1
ATOM 538 O O . ASN A 1 68 ? 9.436 7.293 5.888 1.00 87.19 68 ASN A O 1
ATOM 542 N N . VAL A 1 69 ? 7.862 8.838 6.365 1.00 93.69 69 VAL A N 1
ATOM 543 C CA . VAL A 1 69 ? 6.930 8.521 5.275 1.00 93.69 69 VAL A CA 1
ATOM 544 C C . VAL A 1 69 ? 6.941 9.679 4.284 1.00 93.69 69 VAL A C 1
ATOM 546 O O . VAL A 1 69 ? 6.557 10.798 4.620 1.00 93.69 69 VAL A O 1
ATOM 549 N N . LEU A 1 70 ? 7.406 9.419 3.066 1.00 91.81 70 LEU A N 1
ATOM 550 C CA . LEU A 1 70 ? 7.563 10.430 2.031 1.00 91.81 70 LEU A CA 1
ATOM 551 C C . LEU A 1 70 ? 6.559 10.208 0.907 1.00 91.81 70 LEU A C 1
ATOM 553 O O . LEU A 1 70 ? 6.422 9.104 0.378 1.00 91.81 70 LEU A O 1
ATOM 557 N N . PHE A 1 71 ? 5.902 11.295 0.521 1.00 87.25 71 PHE A N 1
ATOM 558 C CA . PHE A 1 71 ? 5.208 11.368 -0.751 1.00 87.25 71 PHE A CA 1
ATOM 559 C C . PHE A 1 71 ? 6.235 11.590 -1.862 1.00 87.25 71 PHE A C 1
ATOM 561 O O . PHE A 1 71 ? 7.152 12.397 -1.702 1.00 87.25 71 PHE A O 1
ATOM 568 N N . THR A 1 72 ? 6.074 10.898 -2.986 1.00 78.19 72 THR A N 1
ATOM 569 C CA . THR A 1 72 ? 6.814 11.207 -4.211 1.00 78.19 72 THR A CA 1
ATOM 570 C C . THR A 1 72 ? 5.830 11.7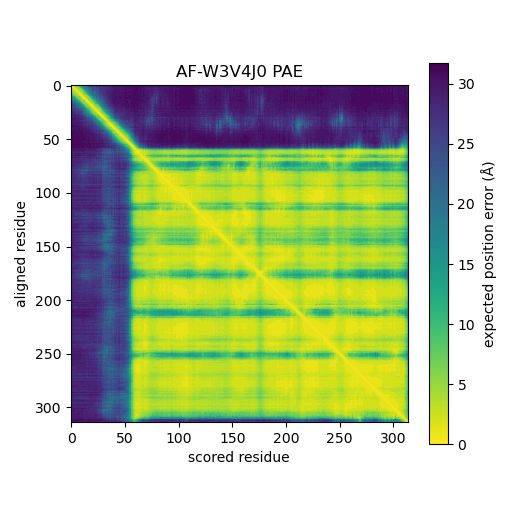01 -5.255 1.00 78.19 72 THR A C 1
ATOM 572 O O . THR A 1 72 ? 4.856 11.019 -5.572 1.00 78.19 72 THR A O 1
ATOM 575 N N . GLU A 1 73 ? 6.087 12.892 -5.790 1.00 70.44 73 GLU A N 1
ATOM 576 C CA . GLU A 1 73 ? 5.417 13.326 -7.010 1.00 70.44 73 GLU A CA 1
ATOM 577 C C . GLU A 1 73 ? 5.849 12.402 -8.150 1.00 70.44 73 GLU A C 1
ATOM 579 O O . GLU A 1 73 ? 7.025 12.042 -8.268 1.00 70.44 73 GLU A O 1
ATOM 584 N N . SER A 1 74 ? 4.882 11.977 -8.953 1.00 68.25 74 SER A N 1
ATOM 585 C CA . SER A 1 74 ? 5.130 11.162 -10.132 1.00 68.25 74 SER A CA 1
ATOM 586 C C . SER A 1 74 ? 5.909 11.977 -11.164 1.00 68.25 74 SER A C 1
ATOM 588 O O . SER A 1 74 ? 5.650 13.169 -11.354 1.00 68.25 74 SER A O 1
ATOM 590 N N . GLY A 1 75 ? 6.826 11.333 -11.887 1.00 69.00 75 GLY A N 1
ATOM 591 C CA . GLY A 1 75 ? 7.304 11.898 -13.145 1.00 69.00 75 GLY A CA 1
ATOM 592 C C . GLY A 1 75 ? 6.145 12.116 -14.130 1.00 69.00 75 GLY A C 1
ATOM 593 O O . GLY A 1 75 ? 5.061 11.553 -13.988 1.00 69.00 75 GLY A O 1
ATOM 594 N N . THR A 1 76 ? 6.376 12.914 -15.167 1.00 69.12 76 THR A N 1
ATOM 595 C CA . THR A 1 76 ? 5.392 13.136 -16.245 1.00 69.12 76 THR A CA 1
ATOM 596 C C . THR A 1 76 ? 5.734 12.378 -17.527 1.00 69.12 76 THR A C 1
ATOM 598 O O . THR A 1 76 ? 5.067 12.546 -18.545 1.00 69.12 76 THR A O 1
ATOM 601 N N . VAL A 1 77 ? 6.780 11.547 -17.491 1.00 74.62 77 VAL A N 1
ATOM 602 C CA . VAL A 1 77 ? 7.274 10.769 -18.633 1.00 74.62 77 VAL A CA 1
ATOM 603 C C . VAL A 1 77 ? 7.551 9.342 -18.182 1.00 74.62 77 VAL A C 1
ATOM 605 O O . VAL A 1 77 ? 8.124 9.149 -17.111 1.00 74.62 77 VAL A O 1
ATOM 608 N N . GLU A 1 78 ? 7.159 8.362 -18.999 1.00 78.88 78 GLU A N 1
ATOM 609 C CA . GLU A 1 78 ? 7.453 6.946 -18.759 1.00 78.88 78 GLU A CA 1
ATOM 610 C C . GLU A 1 78 ? 8.948 6.722 -18.496 1.00 78.88 78 GLU A C 1
ATOM 612 O O . GLU A 1 78 ? 9.810 7.325 -19.147 1.00 78.88 78 GLU A O 1
ATOM 617 N N . SER A 1 79 ? 9.253 5.845 -17.540 1.00 78.69 79 SER A N 1
ATOM 618 C CA . SER A 1 79 ? 10.627 5.406 -17.322 1.00 78.69 79 SER A CA 1
ATOM 619 C C . SER A 1 79 ? 11.053 4.435 -18.422 1.00 78.69 79 SER A C 1
ATOM 621 O O . SER A 1 79 ? 10.219 3.799 -19.067 1.00 78.69 79 SER A O 1
ATOM 623 N N . GLU A 1 80 ? 12.363 4.264 -18.600 1.00 84.25 80 GLU A N 1
ATOM 624 C CA . GLU A 1 80 ? 12.861 3.082 -19.306 1.00 84.25 80 GLU A CA 1
ATOM 625 C C . GLU A 1 80 ? 12.422 1.810 -18.563 1.00 84.25 80 GLU A C 1
ATOM 627 O O . GLU A 1 80 ? 12.292 1.818 -17.332 1.00 84.25 80 GLU A O 1
ATOM 632 N N . ASP A 1 81 ? 12.196 0.729 -19.314 1.00 90.25 81 ASP A N 1
ATOM 633 C CA . ASP A 1 81 ? 11.889 -0.584 -18.750 1.00 90.25 81 ASP A CA 1
ATOM 634 C C . ASP A 1 81 ? 13.059 -1.064 -17.877 1.00 90.25 81 ASP A C 1
ATOM 636 O O . ASP A 1 81 ? 14.223 -1.015 -18.281 1.00 90.25 81 ASP A O 1
ATOM 640 N N . TRP A 1 82 ? 12.747 -1.589 -16.694 1.00 93.75 82 TRP A N 1
ATOM 641 C CA . TRP A 1 82 ? 13.728 -2.146 -15.763 1.00 93.75 82 TRP A CA 1
ATOM 642 C C . TRP A 1 82 ? 13.309 -3.525 -15.246 1.00 93.75 82 TRP A C 1
ATOM 644 O O . TRP A 1 82 ? 12.141 -3.913 -15.290 1.00 93.75 82 TRP A O 1
ATOM 654 N N . GLU A 1 83 ? 14.273 -4.289 -14.727 1.00 94.81 83 GLU A N 1
ATOM 655 C CA . GLU A 1 83 ? 14.031 -5.646 -14.227 1.00 94.81 83 GLU A CA 1
ATOM 656 C C . GLU A 1 83 ? 13.825 -5.689 -12.706 1.00 94.81 83 GLU A C 1
ATOM 658 O O . GLU A 1 83 ? 14.682 -5.259 -11.930 1.00 94.81 83 GLU A O 1
ATOM 663 N N . ILE A 1 84 ? 12.712 -6.282 -12.259 1.00 95.38 84 ILE A N 1
ATOM 664 C CA . ILE A 1 84 ? 12.353 -6.393 -10.833 1.00 95.38 84 ILE A CA 1
ATOM 665 C C . ILE A 1 84 ? 13.439 -7.106 -10.024 1.00 95.38 84 ILE A C 1
ATOM 667 O O . ILE A 1 84 ? 13.833 -6.628 -8.958 1.00 95.38 84 ILE A O 1
ATOM 671 N N . SER A 1 85 ? 13.949 -8.234 -10.523 1.00 94.12 85 SER A N 1
ATOM 672 C CA . SER A 1 85 ? 14.993 -9.007 -9.843 1.00 94.12 85 SER A CA 1
ATOM 673 C C . SER A 1 85 ? 16.275 -8.207 -9.646 1.00 94.12 85 SER A C 1
ATOM 675 O O . SER A 1 85 ? 16.920 -8.335 -8.605 1.00 94.12 85 SER A O 1
ATOM 677 N N . GLU A 1 86 ? 16.630 -7.365 -10.619 1.00 94.94 86 GLU A N 1
ATOM 678 C CA . GLU A 1 86 ? 17.801 -6.502 -10.525 1.00 94.94 86 GLU A CA 1
ATOM 679 C C . GLU A 1 86 ? 17.599 -5.434 -9.447 1.00 94.94 86 GLU A C 1
ATOM 681 O O . GLU A 1 86 ? 18.457 -5.279 -8.580 1.00 94.94 86 GLU A O 1
ATOM 686 N N . GLN A 1 87 ? 16.439 -4.769 -9.413 1.00 94.75 87 GLN A N 1
ATOM 687 C CA . GLN A 1 87 ? 16.182 -3.718 -8.421 1.00 94.75 87 GLN A CA 1
ATOM 688 C C . GLN A 1 87 ? 16.071 -4.269 -6.995 1.00 94.75 87 GLN A C 1
ATOM 690 O O . GLN A 1 87 ? 16.619 -3.685 -6.058 1.00 94.75 87 GLN A O 1
ATOM 695 N N . ILE A 1 88 ? 15.450 -5.440 -6.826 1.00 94.94 88 ILE A N 1
ATOM 696 C CA . ILE A 1 88 ? 15.419 -6.160 -5.545 1.00 94.94 88 ILE A CA 1
ATOM 697 C C . ILE A 1 88 ? 16.838 -6.490 -5.082 1.00 94.94 88 ILE A C 1
ATOM 699 O O . ILE A 1 88 ? 17.182 -6.229 -3.929 1.00 94.94 88 ILE A O 1
ATOM 703 N N . LYS A 1 89 ? 17.681 -7.014 -5.977 1.00 94.19 89 LYS A N 1
ATOM 704 C CA . LYS A 1 89 ? 19.079 -7.321 -5.665 1.00 94.19 89 LYS A CA 1
ATOM 705 C C . LYS A 1 89 ? 19.887 -6.064 -5.337 1.00 94.19 89 LYS A C 1
ATOM 707 O O . LYS A 1 89 ? 20.662 -6.085 -4.385 1.00 94.19 89 LYS A O 1
ATOM 712 N N . ASN A 1 90 ? 19.700 -4.979 -6.083 1.00 92.44 90 ASN A N 1
ATOM 713 C CA . ASN A 1 90 ? 20.412 -3.719 -5.875 1.00 92.44 90 ASN A CA 1
ATOM 714 C C . ASN A 1 90 ? 20.067 -3.076 -4.526 1.00 92.44 90 ASN A C 1
ATOM 716 O O . ASN A 1 90 ? 20.942 -2.497 -3.885 1.00 92.44 90 ASN A O 1
ATOM 720 N N . TYR A 1 91 ? 18.812 -3.190 -4.084 1.00 94.56 91 TYR A N 1
ATOM 721 C CA . TYR A 1 91 ? 18.343 -2.521 -2.871 1.00 94.56 91 TYR A CA 1
ATOM 722 C C . TYR A 1 91 ? 18.419 -3.387 -1.607 1.00 94.56 91 TYR A C 1
ATOM 724 O O . TYR A 1 91 ? 18.756 -2.886 -0.536 1.00 94.56 91 TYR A O 1
ATOM 732 N N . LEU A 1 92 ? 18.112 -4.684 -1.719 1.00 94.75 92 LEU A N 1
ATOM 733 C CA . LEU A 1 92 ? 18.006 -5.617 -0.588 1.00 94.75 92 LEU A CA 1
ATOM 734 C C . LEU A 1 92 ? 19.062 -6.733 -0.606 1.00 94.75 92 LEU A C 1
ATOM 736 O O . LEU A 1 92 ? 19.163 -7.492 0.359 1.00 94.75 92 LEU A O 1
ATOM 740 N N . GLY A 1 93 ? 19.852 -6.842 -1.675 1.00 94.00 93 GLY A N 1
ATOM 741 C CA . GLY A 1 93 ? 20.830 -7.910 -1.861 1.00 94.00 93 GLY A CA 1
ATOM 742 C C . GLY A 1 93 ? 20.231 -9.223 -2.375 1.00 94.00 93 GLY A C 1
ATOM 743 O O . GLY A 1 93 ? 19.038 -9.348 -2.670 1.00 94.00 93 GLY A O 1
ATOM 744 N N . GLU A 1 94 ? 21.095 -10.232 -2.490 1.00 92.00 94 GLU A N 1
ATOM 745 C CA . GLU A 1 94 ? 20.698 -11.592 -2.868 1.00 92.00 94 GLU A CA 1
ATOM 746 C C . GLU A 1 94 ? 19.670 -12.152 -1.872 1.00 92.00 94 GLU A C 1
ATOM 748 O O . GLU A 1 94 ? 19.876 -12.128 -0.659 1.00 92.00 94 GLU A O 1
ATOM 753 N N . GLY A 1 95 ? 18.553 -12.676 -2.384 1.00 92.62 95 GLY A N 1
ATOM 754 C CA . GLY A 1 95 ? 17.466 -13.200 -1.552 1.00 92.62 95 GLY A CA 1
ATOM 755 C C . GLY A 1 95 ? 16.469 -12.153 -1.037 1.00 92.62 95 GLY A C 1
ATOM 756 O O . GLY A 1 95 ? 15.664 -12.483 -0.167 1.00 92.62 95 GLY A O 1
ATOM 757 N N . GLY A 1 96 ? 16.461 -10.930 -1.583 1.00 94.88 96 GLY A N 1
ATOM 758 C CA . GLY A 1 96 ? 15.537 -9.861 -1.178 1.00 94.88 96 GLY A CA 1
ATOM 759 C C . GLY A 1 96 ? 14.053 -10.266 -1.130 1.00 94.88 96 GLY A C 1
ATOM 760 O O . GLY A 1 96 ? 13.366 -9.933 -0.166 1.00 94.88 96 GLY A O 1
ATOM 761 N N . PHE A 1 97 ? 13.563 -11.080 -2.074 1.00 94.81 97 PHE A N 1
ATOM 762 C CA . PHE A 1 97 ? 12.187 -11.609 -2.033 1.00 94.81 97 PHE A CA 1
ATOM 763 C C . PHE A 1 97 ? 11.904 -12.491 -0.807 1.00 94.81 97 PHE A C 1
ATOM 765 O O . PHE A 1 97 ? 10.828 -12.417 -0.205 1.00 94.81 97 PHE A O 1
ATOM 772 N N . SER A 1 98 ? 12.877 -13.310 -0.399 1.00 95.56 98 SER A N 1
ATOM 773 C CA . SER A 1 98 ? 12.776 -14.126 0.816 1.00 95.56 98 SER A CA 1
ATOM 774 C C . SER A 1 98 ? 12.768 -13.249 2.066 1.00 95.56 98 SER A C 1
ATOM 776 O O . SER A 1 98 ? 12.008 -13.525 2.995 1.00 95.56 98 SER A O 1
ATOM 778 N N . THR A 1 99 ? 13.564 -12.177 2.076 1.00 96.25 99 THR A N 1
ATOM 779 C CA . THR A 1 99 ? 13.584 -11.182 3.157 1.00 96.25 99 THR A CA 1
ATOM 780 C C . THR A 1 99 ? 12.227 -10.496 3.306 1.00 96.25 99 THR A C 1
ATOM 782 O O . THR A 1 99 ? 11.682 -10.482 4.409 1.00 96.25 99 THR A O 1
ATOM 785 N N . ILE A 1 100 ? 11.638 -10.021 2.200 1.00 97.19 100 ILE A N 1
ATOM 786 C CA . ILE A 1 100 ? 10.289 -9.430 2.182 1.00 97.19 100 ILE A CA 1
ATOM 787 C C . ILE A 1 100 ? 9.264 -10.420 2.733 1.00 97.19 100 ILE A C 1
ATOM 789 O O . ILE A 1 100 ? 8.519 -10.105 3.657 1.00 97.19 100 ILE A O 1
ATOM 793 N N . SER A 1 101 ? 9.266 -11.649 2.223 1.00 96.56 101 SER A N 1
ATOM 794 C CA . SER A 1 101 ? 8.278 -12.659 2.616 1.00 96.56 101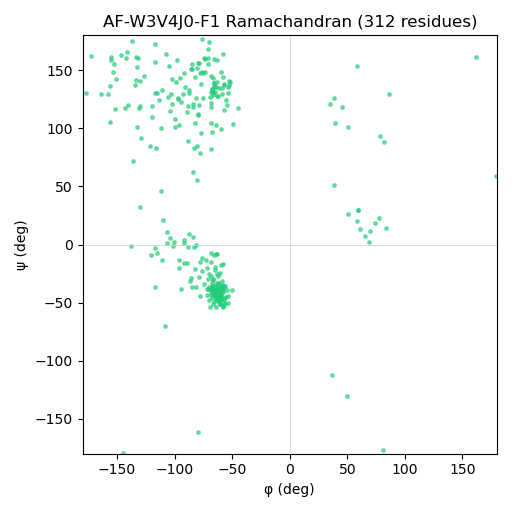 SER A CA 1
ATOM 795 C C . SER A 1 101 ? 8.380 -13.025 4.090 1.00 96.56 101 SER A C 1
ATOM 797 O O . SER A 1 101 ? 7.361 -13.187 4.752 1.00 96.56 101 SER A O 1
ATOM 799 N N . LYS A 1 102 ? 9.601 -13.132 4.626 1.00 97.06 102 LYS A N 1
ATOM 800 C CA . LYS A 1 102 ? 9.825 -13.377 6.052 1.00 97.06 102 LYS A CA 1
ATOM 801 C C . LYS A 1 102 ? 9.285 -12.227 6.907 1.00 97.06 102 LYS A C 1
ATOM 803 O O . LYS A 1 102 ? 8.582 -12.490 7.875 1.00 97.06 102 LYS A O 1
ATOM 808 N N . ALA A 1 103 ? 9.558 -10.980 6.532 1.00 97.94 103 ALA A N 1
ATOM 809 C CA . ALA A 1 103 ? 9.038 -9.823 7.254 1.00 97.94 103 ALA A CA 1
ATOM 810 C C . ALA A 1 103 ? 7.500 -9.751 7.191 1.00 97.94 103 ALA A C 1
ATOM 812 O O . ALA A 1 103 ? 6.858 -9.518 8.211 1.00 97.94 103 ALA A O 1
ATOM 813 N N . ILE A 1 104 ? 6.884 -10.064 6.042 1.00 98.38 104 ILE A N 1
ATOM 814 C CA . ILE A 1 104 ? 5.419 -10.162 5.924 1.00 98.38 104 ILE A CA 1
ATOM 815 C C . ILE A 1 104 ? 4.855 -11.222 6.881 1.00 98.38 104 ILE A C 1
ATOM 817 O O . ILE A 1 104 ? 3.861 -10.948 7.551 1.00 98.38 104 ILE A O 1
ATOM 821 N N . LYS A 1 105 ? 5.478 -12.407 6.995 1.00 97.69 105 LYS A N 1
ATOM 822 C CA . LYS A 1 105 ? 5.043 -13.436 7.965 1.00 97.69 105 LYS A CA 1
ATOM 823 C C . LYS A 1 105 ? 5.004 -12.901 9.382 1.00 97.69 105 LYS A C 1
ATOM 825 O O . LYS A 1 105 ? 4.053 -13.175 10.106 1.00 97.69 105 LYS A O 1
ATOM 830 N N . GLU A 1 106 ? 6.043 -12.173 9.773 1.00 98.00 106 GLU A N 1
ATOM 831 C CA . GLU A 1 106 ? 6.197 -11.650 11.126 1.00 98.00 106 GLU A CA 1
ATOM 832 C C . GLU A 1 106 ? 5.180 -10.533 11.403 1.00 98.00 106 GLU A C 1
ATOM 834 O O . GLU A 1 106 ? 4.451 -10.607 12.394 1.00 98.00 106 GLU A O 1
ATOM 839 N N . VAL A 1 107 ? 5.040 -9.566 10.489 1.00 98.06 107 VAL A N 1
ATOM 840 C CA . VAL A 1 107 ? 4.073 -8.457 10.601 1.00 98.06 107 VAL A CA 1
ATOM 841 C C . VAL A 1 107 ? 2.630 -8.961 10.589 1.00 98.06 107 VAL A C 1
ATOM 843 O O . VAL A 1 107 ? 1.824 -8.570 11.436 1.00 98.06 107 VAL A O 1
ATOM 846 N N . LEU A 1 108 ? 2.294 -9.874 9.674 1.00 97.06 108 LEU A N 1
ATOM 847 C CA . LEU A 1 108 ? 0.952 -10.446 9.574 1.00 97.06 108 LEU A CA 1
ATOM 848 C C . LEU A 1 108 ? 0.711 -11.615 10.533 1.00 97.06 108 LEU A C 1
ATOM 850 O O . LEU A 1 108 ? -0.405 -12.124 10.539 1.00 97.06 108 LEU A O 1
ATOM 854 N N . LYS A 1 109 ? 1.703 -12.043 11.330 1.00 96.62 109 LYS A N 1
ATOM 855 C CA . LYS A 1 109 ? 1.718 -13.286 12.138 1.00 96.62 109 LYS A CA 1
ATOM 856 C C . LYS A 1 109 ? 1.058 -14.473 11.421 1.00 96.62 109 LYS A C 1
ATOM 858 O O . LYS A 1 109 ? 0.147 -15.111 11.950 1.00 96.62 109 LYS A O 1
ATOM 863 N N . LYS A 1 110 ? 1.494 -14.722 10.186 1.00 93.31 110 LYS A N 1
ATOM 864 C CA . LYS A 1 110 ? 0.913 -15.707 9.268 1.00 93.31 110 LYS A CA 1
ATOM 865 C C . LYS A 1 110 ? 2.017 -16.591 8.688 1.00 93.31 110 LYS A C 1
ATOM 867 O O . LYS A 1 110 ? 2.910 -16.105 8.007 1.00 93.31 110 LYS A O 1
ATOM 872 N N . GLU A 1 111 ? 1.972 -17.892 8.970 1.00 89.31 111 GLU A N 1
ATOM 873 C CA . GLU A 1 111 ? 3.080 -18.821 8.678 1.00 89.31 111 GLU A CA 1
ATOM 874 C C . GLU A 1 111 ? 3.157 -19.272 7.208 1.00 89.31 111 GLU A C 1
ATOM 876 O O . GLU A 1 111 ? 4.239 -19.580 6.692 1.00 89.31 111 GLU A O 1
ATOM 881 N N . ASP A 1 112 ? 2.022 -19.298 6.509 1.00 8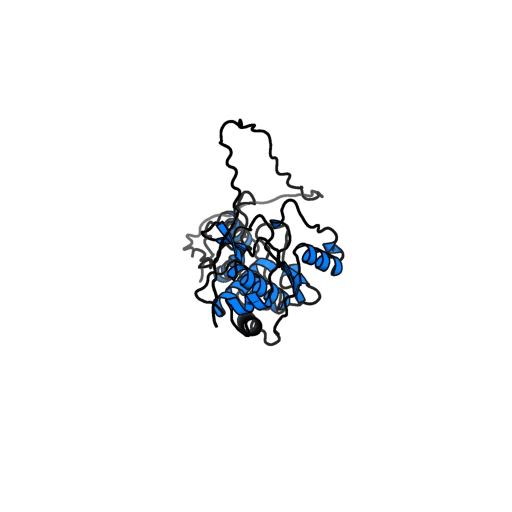8.19 112 ASP A N 1
ATOM 882 C CA . ASP A 1 112 ? 1.865 -19.864 5.164 1.00 88.19 112 ASP A CA 1
ATOM 883 C C . ASP A 1 112 ? 2.246 -18.908 4.022 1.00 88.19 112 ASP A C 1
ATOM 885 O O . ASP A 1 112 ? 2.115 -19.272 2.851 1.00 88.19 112 ASP A O 1
ATOM 889 N N . ILE A 1 113 ? 2.792 -17.727 4.329 1.00 90.19 113 ILE A N 1
ATOM 890 C CA . ILE A 1 113 ? 3.317 -16.814 3.305 1.00 90.19 113 ILE A CA 1
ATOM 891 C C . ILE A 1 113 ? 4.500 -17.473 2.587 1.00 90.19 113 ILE A C 1
ATOM 893 O O . ILE A 1 113 ? 5.384 -18.082 3.198 1.00 90.19 113 ILE A O 1
ATOM 897 N N . LYS A 1 114 ? 4.536 -17.367 1.265 1.00 83.06 114 LYS A N 1
ATOM 898 C CA . LYS A 1 114 ? 5.641 -17.856 0.433 1.00 83.06 114 LYS A CA 1
ATOM 899 C C . LYS A 1 114 ? 6.297 -16.673 -0.272 1.00 83.06 114 LYS A C 1
ATOM 901 O O . LYS A 1 114 ? 5.621 -15.665 -0.448 1.00 83.06 114 LYS A O 1
ATOM 906 N N . PRO A 1 115 ? 7.567 -16.806 -0.698 1.00 83.44 115 PRO A N 1
ATOM 907 C CA . PRO A 1 115 ? 8.139 -15.929 -1.709 1.00 83.44 115 PRO A CA 1
ATOM 908 C C . PRO A 1 115 ? 7.172 -15.737 -2.868 1.00 83.44 115 PRO A C 1
ATOM 910 O O . PRO A 1 115 ? 6.775 -16.706 -3.517 1.00 83.44 115 PRO A O 1
ATOM 913 N N . LEU A 1 116 ? 6.759 -14.488 -3.047 1.00 86.19 116 LEU A N 1
ATOM 914 C CA . LEU A 1 116 ? 5.954 -14.055 -4.175 1.00 86.19 116 LEU A CA 1
ATOM 915 C C . LEU A 1 116 ? 6.892 -13.715 -5.332 1.00 86.19 116 LEU A C 1
ATOM 917 O O . LEU A 1 116 ? 8.041 -13.330 -5.111 1.00 86.19 116 LEU A O 1
ATOM 921 N N . ASP A 1 117 ? 6.388 -13.884 -6.550 1.00 91.38 117 ASP A N 1
ATOM 922 C CA . ASP A 1 117 ? 7.126 -13.674 -7.796 1.00 91.38 117 ASP A CA 1
ATOM 923 C C . ASP A 1 117 ? 6.395 -12.604 -8.621 1.00 91.38 117 ASP A C 1
ATOM 925 O O . ASP A 1 117 ? 5.494 -12.934 -9.402 1.00 91.38 117 ASP A O 1
ATOM 929 N N . PRO A 1 118 ? 6.661 -11.308 -8.360 1.00 96.19 118 PRO A N 1
ATOM 930 C CA . PRO A 1 118 ? 6.046 -10.220 -9.103 1.00 96.19 118 PRO A CA 1
ATOM 931 C C . PRO A 1 118 ? 6.442 -10.260 -10.576 1.00 96.19 118 PRO A C 1
ATOM 933 O O . PRO A 1 118 ? 7.600 -10.488 -10.921 1.00 96.19 118 PRO A O 1
ATOM 936 N N . ILE A 1 119 ? 5.480 -9.979 -11.447 1.00 97.69 119 ILE A N 1
ATOM 937 C CA . ILE A 1 119 ? 5.656 -10.013 -12.896 1.00 97.69 119 ILE A CA 1
ATOM 938 C C . ILE A 1 119 ? 5.812 -8.579 -13.401 1.00 97.69 119 ILE A C 1
ATOM 940 O O . ILE A 1 119 ? 4.918 -7.750 -13.228 1.00 97.69 119 ILE A O 1
ATOM 944 N N . GLY A 1 120 ? 6.940 -8.294 -14.052 1.00 97.50 120 GLY A N 1
ATOM 945 C CA . GLY A 1 120 ? 7.164 -7.017 -14.725 1.00 97.50 120 GLY A CA 1
ATOM 946 C C . GLY A 1 120 ? 6.381 -6.939 -16.033 1.00 97.50 120 GLY A C 1
ATOM 947 O O . GLY A 1 120 ? 6.502 -7.818 -16.886 1.00 97.50 120 GLY A O 1
ATOM 948 N N . VAL A 1 121 ? 5.577 -5.893 -16.186 1.00 97.12 121 VAL A N 1
ATOM 949 C CA . VAL A 1 121 ? 4.810 -5.565 -17.395 1.00 97.12 121 VAL A CA 1
ATOM 950 C C . VAL A 1 121 ? 4.818 -4.051 -17.595 1.00 97.12 121 VAL A C 1
ATOM 952 O O . VAL A 1 121 ? 5.129 -3.308 -16.673 1.00 97.12 121 VAL A O 1
ATOM 955 N N . THR A 1 122 ? 4.438 -3.554 -18.769 1.00 95.56 122 THR A N 1
ATOM 956 C CA . THR A 1 122 ? 4.171 -2.114 -18.918 1.00 95.56 122 THR A CA 1
ATOM 957 C C . THR A 1 122 ? 2.880 -1.728 -18.181 1.00 95.56 122 THR A C 1
ATOM 959 O O . THR A 1 122 ? 2.020 -2.579 -17.946 1.00 95.56 122 THR A O 1
ATOM 962 N N . MET A 1 123 ? 2.678 -0.445 -17.869 1.00 93.69 123 MET A N 1
ATOM 963 C CA . MET A 1 123 ? 1.415 0.065 -17.306 1.00 93.69 123 MET A CA 1
ATOM 964 C C . MET A 1 123 ? 0.207 -0.293 -18.187 1.00 93.69 123 MET A C 1
ATOM 966 O O . MET A 1 123 ? -0.847 -0.707 -17.703 1.00 93.69 123 MET A O 1
ATOM 970 N N . LYS A 1 124 ? 0.372 -0.229 -19.514 1.00 94.75 124 LYS A N 1
ATOM 971 C CA . LYS A 1 124 ? -0.636 -0.725 -20.459 1.00 94.75 124 LYS A CA 1
ATOM 972 C C . LYS A 1 124 ? -0.876 -2.231 -20.299 1.00 94.75 124 LYS A C 1
ATOM 974 O O . LYS A 1 124 ? -2.026 -2.668 -20.317 1.00 94.75 124 LYS A O 1
ATOM 979 N N . GLY A 1 125 ? 0.189 -3.006 -20.104 1.00 96.25 125 GLY A N 1
ATOM 980 C CA . GLY A 1 125 ? 0.126 -4.433 -19.794 1.00 96.25 125 GLY A CA 1
ATOM 981 C C . GLY A 1 125 ? -0.668 -4.736 -18.520 1.00 96.25 125 GLY A C 1
ATOM 982 O O . GLY A 1 125 ? -1.473 -5.663 -18.534 1.00 96.25 125 GLY A O 1
ATOM 983 N N . ILE A 1 126 ? -0.546 -3.922 -17.462 1.00 96.62 126 ILE A N 1
ATOM 984 C CA . ILE A 1 126 ? -1.384 -4.053 -16.254 1.00 96.62 126 ILE A CA 1
ATOM 985 C C . ILE A 1 126 ? -2.866 -3.976 -16.620 1.00 96.62 126 ILE A C 1
ATOM 987 O O . ILE A 1 126 ? -3.640 -4.864 -16.266 1.00 96.62 126 ILE A O 1
ATOM 991 N N . ILE A 1 127 ? -3.268 -2.950 -17.374 1.00 95.00 127 ILE A N 1
ATOM 992 C CA . ILE A 1 127 ? -4.668 -2.770 -17.784 1.00 95.00 127 ILE A CA 1
ATOM 993 C C . ILE A 1 127 ? -5.151 -3.961 -18.627 1.00 95.00 127 ILE A C 1
ATOM 995 O O . ILE A 1 127 ? -6.299 -4.392 -18.499 1.00 95.00 127 ILE A O 1
ATOM 999 N N . GLU A 1 128 ? -4.298 -4.513 -19.491 1.00 96.38 128 GLU A N 1
ATOM 1000 C CA . GLU A 1 128 ? -4.618 -5.716 -20.264 1.00 96.38 128 GLU A CA 1
ATOM 1001 C C . GLU A 1 128 ? -4.821 -6.947 -19.369 1.00 96.38 128 GLU A C 1
ATOM 1003 O O . GLU A 1 128 ? -5.776 -7.697 -19.583 1.00 96.38 128 GLU A O 1
ATOM 1008 N N . GLU A 1 129 ? -3.988 -7.141 -18.347 1.00 96.81 129 GLU A N 1
ATOM 1009 C CA . GLU A 1 129 ? -4.140 -8.230 -17.374 1.00 96.81 129 GLU A CA 1
ATOM 1010 C C . GLU A 1 129 ? -5.390 -8.063 -16.499 1.00 96.81 129 GLU A C 1
ATOM 1012 O O . GLU A 1 129 ? -6.131 -9.031 -16.302 1.00 96.81 129 GLU A O 1
ATOM 1017 N N . MET A 1 130 ? -5.706 -6.839 -16.063 1.00 94.94 130 MET A N 1
ATOM 1018 C CA . MET A 1 130 ? -6.956 -6.532 -15.355 1.00 94.94 130 MET A CA 1
ATOM 1019 C C . MET A 1 130 ? -8.173 -6.935 -16.198 1.00 94.94 130 MET A C 1
ATOM 1021 O O . MET A 1 130 ? -9.064 -7.642 -15.728 1.00 94.94 130 MET A O 1
ATOM 1025 N N . LYS A 1 131 ? -8.193 -6.554 -17.481 1.00 94.94 131 LYS A N 1
ATOM 1026 C CA . LYS A 1 131 ? -9.286 -6.884 -18.414 1.00 94.94 131 LYS A CA 1
ATOM 1027 C C . LYS A 1 131 ? -9.459 -8.378 -18.662 1.00 94.94 131 LYS A C 1
ATOM 1029 O O . LYS A 1 131 ? -10.580 -8.817 -18.920 1.00 94.94 131 LYS A O 1
ATOM 1034 N N . LYS A 1 132 ? -8.365 -9.145 -18.642 1.00 94.44 132 LYS A N 1
ATOM 1035 C CA . LYS A 1 132 ? -8.401 -10.610 -18.774 1.00 94.44 132 LYS A CA 1
ATOM 1036 C C . LYS A 1 132 ? -8.985 -11.274 -17.530 1.00 94.44 132 LYS A C 1
ATOM 1038 O O . LYS A 1 132 ? -9.573 -12.345 -17.655 1.00 94.44 132 LYS A O 1
ATOM 1043 N N . ALA A 1 133 ? -8.813 -10.663 -16.359 1.00 92.31 133 ALA A N 1
ATOM 1044 C CA . ALA A 1 133 ? -9.223 -11.250 -15.092 1.00 92.31 133 ALA A CA 1
ATOM 1045 C C . ALA A 1 133 ? -10.730 -11.144 -14.828 1.00 92.31 133 ALA A C 1
ATOM 1047 O O . ALA A 1 133 ? -11.331 -12.129 -14.413 1.00 92.31 133 ALA A O 1
ATOM 1048 N N . ASP A 1 134 ? -11.350 -9.987 -15.082 1.00 89.12 134 ASP A N 1
ATOM 1049 C CA . ASP A 1 134 ? -12.768 -9.759 -14.768 1.00 89.12 134 ASP A CA 1
ATOM 1050 C C . ASP A 1 134 ? -13.400 -8.746 -15.744 1.00 89.12 134 ASP A C 1
ATOM 1052 O O . ASP A 1 134 ? -12.787 -7.751 -16.144 1.00 89.12 134 ASP A O 1
ATOM 1056 N N . GLU A 1 135 ? -14.658 -8.985 -16.122 1.00 89.56 135 GLU A N 1
ATOM 1057 C CA . GLU A 1 135 ? -15.435 -8.098 -16.991 1.00 89.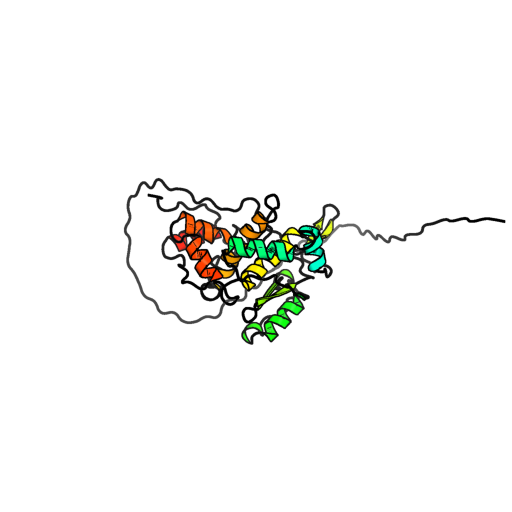56 135 GLU A CA 1
ATOM 1058 C C . GLU A 1 135 ? -15.583 -6.690 -16.405 1.00 89.56 135 GLU A C 1
ATOM 1060 O O . GLU A 1 135 ? -15.567 -5.713 -17.160 1.00 89.56 135 GLU A O 1
ATOM 1065 N N . LYS A 1 136 ? -15.626 -6.567 -15.073 1.00 88.12 136 LYS A N 1
ATOM 1066 C CA . LYS A 1 136 ? -15.693 -5.276 -14.379 1.00 88.12 136 LYS A CA 1
ATOM 1067 C C . LYS A 1 136 ? -14.471 -4.392 -14.612 1.00 88.12 136 LYS A C 1
ATOM 1069 O O . LYS A 1 136 ? -14.485 -3.267 -14.137 1.00 88.12 136 LYS A O 1
ATOM 1074 N N . TYR A 1 137 ? -13.403 -4.879 -15.248 1.00 89.69 137 TYR A N 1
ATOM 1075 C CA . TYR A 1 137 ? -12.233 -4.072 -15.595 1.00 89.69 137 TYR A CA 1
ATOM 1076 C C . TYR A 1 137 ? -12.212 -3.641 -17.072 1.00 89.69 137 TYR A C 1
ATOM 1078 O O . TYR A 1 137 ? -11.320 -2.904 -17.496 1.00 89.69 137 TYR A O 1
ATOM 1086 N N . ARG A 1 138 ? -13.198 -4.042 -17.887 1.00 89.56 138 ARG A N 1
ATOM 1087 C CA . ARG A 1 138 ? -13.227 -3.707 -19.323 1.00 89.56 138 ARG A CA 1
ATOM 1088 C C . ARG A 1 138 ? -13.318 -2.212 -19.607 1.00 89.56 138 ARG A C 1
ATOM 1090 O O . ARG A 1 138 ? -12.836 -1.788 -20.658 1.00 89.56 138 ARG A O 1
ATOM 1097 N N . GLN A 1 139 ? -13.889 -1.421 -18.696 1.00 88.69 139 GLN A N 1
ATOM 1098 C CA . GLN A 1 139 ? -13.987 0.029 -18.875 1.00 88.69 139 GLN A CA 1
ATOM 1099 C C . GLN A 1 139 ? -12.653 0.771 -18.725 1.00 88.69 139 GLN A C 1
ATOM 1101 O O . GLN A 1 139 ? -12.551 1.890 -19.223 1.00 88.69 139 GLN A O 1
ATOM 1106 N N . TYR A 1 140 ? -11.641 0.184 -18.077 1.00 86.69 140 TYR A N 1
ATOM 1107 C CA . TYR A 1 140 ? -10.353 0.856 -17.896 1.00 86.69 140 TYR A CA 1
ATOM 1108 C C . TYR A 1 140 ? -9.646 1.019 -19.244 1.00 86.69 140 TYR A C 1
ATOM 1110 O O . TYR A 1 140 ? -9.585 0.094 -20.059 1.00 86.69 140 TYR A O 1
ATOM 1118 N N . LYS A 1 141 ? -9.109 2.203 -19.512 1.00 89.88 141 LYS A N 1
ATOM 1119 C CA . LYS A 1 141 ? -8.331 2.499 -20.717 1.00 89.88 141 LYS A CA 1
ATOM 1120 C C . LYS A 1 141 ? -7.006 3.096 -20.291 1.00 89.88 141 LYS A C 1
ATOM 1122 O O . LYS A 1 141 ? -6.965 3.804 -19.295 1.00 89.88 141 LYS A O 1
ATOM 1127 N N . TYR A 1 142 ? -5.964 2.780 -21.053 1.00 88.69 142 TYR A N 1
ATOM 1128 C CA . TYR A 1 142 ? -4.687 3.451 -20.887 1.00 88.69 142 TYR A CA 1
ATOM 1129 C C . TYR A 1 142 ? -4.876 4.933 -21.207 1.00 88.69 142 TYR A C 1
ATOM 1131 O O . TYR A 1 142 ? -5.469 5.250 -22.243 1.00 88.69 142 TYR A O 1
ATOM 1139 N N . ASN A 1 143 ? -4.452 5.799 -20.293 1.00 86.62 143 ASN A N 1
ATOM 1140 C CA . ASN A 1 143 ? -4.490 7.240 -20.465 1.00 86.62 143 ASN A CA 1
ATOM 1141 C C . ASN A 1 143 ? -3.117 7.713 -20.954 1.00 86.62 143 ASN A C 1
ATOM 1143 O O . ASN A 1 143 ? -2.170 7.765 -20.175 1.00 86.62 143 ASN A O 1
ATOM 1147 N N . ASP A 1 144 ? -3.015 8.008 -22.251 1.00 84.50 144 ASP A N 1
ATOM 1148 C CA . ASP A 1 144 ? -1.796 8.558 -22.857 1.00 84.50 144 ASP A CA 1
ATOM 1149 C C . ASP A 1 144 ? -1.617 10.058 -22.535 1.00 84.50 144 ASP A C 1
ATOM 1151 O O . ASP A 1 144 ? -0.508 10.578 -22.622 1.00 84.50 144 ASP A O 1
ATOM 1155 N N . GLU A 1 145 ? -2.704 10.768 -22.202 1.00 83.62 145 GLU A N 1
ATOM 1156 C CA . GLU A 1 145 ? -2.690 12.216 -21.935 1.00 83.62 145 GLU A CA 1
ATOM 1157 C C . GLU A 1 145 ? -2.233 12.531 -20.507 1.00 83.62 145 GLU A C 1
ATOM 1159 O O . GLU A 1 145 ? -1.513 13.505 -20.290 1.00 83.62 145 GLU A O 1
ATOM 1164 N N . ASP A 1 146 ? -2.621 11.685 -19.553 1.00 81.69 146 ASP A N 1
ATOM 1165 C CA . ASP A 1 146 ? -2.135 11.710 -18.178 1.00 81.69 146 ASP A CA 1
ATOM 1166 C C . ASP A 1 146 ? -1.677 10.309 -17.776 1.00 81.69 146 ASP A C 1
ATOM 1168 O O . ASP A 1 146 ? -2.449 9.471 -17.304 1.00 81.69 146 ASP A O 1
ATOM 1172 N N . ILE A 1 147 ? -0.390 10.042 -17.992 1.00 80.75 147 ILE A N 1
ATOM 1173 C CA . ILE A 1 147 ? 0.183 8.730 -17.705 1.00 80.75 147 ILE A CA 1
ATOM 1174 C C . ILE A 1 147 ? 0.168 8.390 -16.209 1.00 80.75 147 ILE A C 1
ATOM 1176 O O . ILE A 1 147 ? 0.258 7.211 -15.869 1.00 80.75 147 ILE A O 1
ATOM 1180 N N . THR A 1 148 ? 0.028 9.392 -15.332 1.00 79.12 148 THR A N 1
ATOM 1181 C CA . THR A 1 148 ? -0.000 9.214 -13.874 1.00 79.12 148 THR A CA 1
ATOM 1182 C C . THR A 1 148 ? -1.352 8.703 -13.368 1.00 79.12 148 THR A C 1
ATOM 1184 O O . THR A 1 148 ? -1.426 8.166 -12.267 1.00 79.12 148 THR A O 1
ATOM 1187 N N . ASP A 1 149 ? -2.399 8.766 -14.200 1.00 82.44 149 ASP A N 1
ATOM 1188 C CA . ASP A 1 149 ? -3.709 8.164 -13.916 1.00 82.44 149 ASP A CA 1
ATOM 1189 C C . ASP A 1 149 ? -3.726 6.635 -14.112 1.00 82.44 149 ASP A C 1
ATOM 1191 O O . ASP A 1 149 ? -4.701 5.963 -13.752 1.00 82.44 149 ASP A O 1
ATOM 1195 N N . ASN A 1 150 ? -2.684 6.059 -14.719 1.00 88.25 150 ASN A N 1
ATOM 1196 C CA . ASN A 1 150 ? -2.619 4.621 -14.956 1.00 88.25 150 ASN A CA 1
ATOM 1197 C C . ASN A 1 150 ? -2.131 3.872 -13.703 1.00 88.25 150 ASN A C 1
ATOM 1199 O O . ASN A 1 150 ? -1.244 4.352 -12.998 1.00 88.25 150 ASN A O 1
ATOM 1203 N N . PRO A 1 151 ? -2.648 2.656 -13.434 1.00 91.06 151 PRO A N 1
ATOM 1204 C CA . PRO A 1 151 ? -2.163 1.852 -12.320 1.00 91.06 151 PRO A CA 1
ATOM 1205 C C . PRO A 1 151 ? -0.686 1.494 -12.519 1.00 91.06 151 PRO A C 1
ATOM 1207 O O . PRO A 1 151 ? -0.300 0.935 -13.547 1.00 91.06 151 PRO A O 1
ATOM 1210 N N . ILE A 1 152 ? 0.129 1.783 -11.506 1.00 93.38 152 ILE A N 1
ATOM 1211 C CA . ILE A 1 152 ? 1.569 1.482 -11.507 1.00 93.38 152 ILE A CA 1
ATOM 1212 C C . ILE A 1 152 ? 1.860 0.035 -11.103 1.00 93.38 152 ILE A C 1
ATOM 1214 O O . ILE A 1 152 ? 2.927 -0.495 -11.395 1.00 93.38 152 ILE A O 1
ATOM 1218 N N . ALA A 1 153 ? 0.913 -0.598 -10.418 1.00 96.50 153 ALA A N 1
ATOM 1219 C CA . ALA A 1 153 ? 0.961 -1.976 -9.977 1.00 96.50 153 ALA A CA 1
ATOM 1220 C C . ALA A 1 153 ? -0.467 -2.501 -9.797 1.00 96.50 153 ALA A C 1
ATOM 1222 O O . ALA A 1 153 ? -1.425 -1.725 -9.738 1.00 96.50 153 ALA A O 1
ATOM 1223 N N . TRP A 1 154 ? -0.618 -3.822 -9.771 1.00 96.94 154 TRP A N 1
ATOM 1224 C CA . TRP A 1 154 ? -1.897 -4.460 -9.498 1.00 96.94 154 TRP A CA 1
ATOM 1225 C C . TRP A 1 154 ? -1.719 -5.894 -9.007 1.00 96.94 154 TRP A C 1
ATOM 1227 O O . TRP A 1 154 ? -1.088 -6.720 -9.674 1.00 96.94 154 TRP A O 1
ATOM 1237 N N . THR A 1 155 ? -2.365 -6.219 -7.892 1.00 96.69 155 THR A N 1
ATOM 1238 C CA . THR A 1 155 ? -2.547 -7.599 -7.442 1.00 96.69 155 THR A CA 1
ATOM 1239 C C . THR A 1 155 ? -3.886 -8.148 -7.916 1.00 96.69 155 THR A C 1
ATOM 1241 O O . THR A 1 155 ? -4.957 -7.629 -7.596 1.00 96.69 155 THR A O 1
ATOM 1244 N N . ASN A 1 156 ? -3.841 -9.257 -8.650 1.00 94.75 156 ASN A N 1
ATOM 1245 C CA . ASN A 1 156 ? -5.036 -9.956 -9.090 1.00 94.75 156 ASN A CA 1
ATOM 1246 C C . ASN A 1 156 ? -5.759 -10.592 -7.884 1.00 94.75 156 ASN A C 1
ATOM 1248 O O . ASN A 1 156 ? -5.209 -11.500 -7.252 1.00 94.75 156 ASN A O 1
ATOM 1252 N N . PRO A 1 157 ? -7.007 -10.190 -7.590 1.00 91.31 157 PRO A N 1
ATOM 1253 C CA . PRO A 1 157 ? -7.703 -10.616 -6.382 1.00 91.31 157 PRO A CA 1
ATOM 1254 C C . PRO A 1 157 ? -8.164 -12.082 -6.421 1.00 91.31 157 PRO A C 1
ATOM 1256 O O . PRO A 1 157 ? -8.556 -12.624 -5.394 1.00 91.31 157 PRO A O 1
ATOM 1259 N N . ASP A 1 158 ? -8.148 -12.748 -7.578 1.00 91.00 158 ASP A N 1
ATOM 1260 C CA . ASP A 1 158 ? -8.624 -14.132 -7.697 1.00 91.00 158 ASP A CA 1
ATOM 1261 C C . ASP A 1 158 ? -7.500 -15.168 -7.604 1.00 91.00 158 ASP A C 1
ATOM 1263 O O . ASP A 1 158 ? -7.763 -16.337 -7.322 1.00 91.00 158 ASP A O 1
ATOM 1267 N N . ASN A 1 159 ? -6.247 -14.769 -7.837 1.00 92.50 159 ASN A N 1
ATOM 1268 C CA . ASN A 1 159 ? -5.105 -15.690 -7.810 1.00 92.50 159 ASN A CA 1
ATOM 1269 C C . ASN A 1 159 ? -3.844 -15.143 -7.121 1.00 92.50 159 ASN A C 1
ATOM 1271 O O . ASN A 1 159 ? -2.845 -15.860 -7.060 1.00 92.50 159 ASN A O 1
ATOM 1275 N N . GLY A 1 160 ? -3.866 -13.898 -6.640 1.00 93.31 160 GLY A N 1
ATOM 1276 C CA . GLY A 1 160 ? -2.755 -13.276 -5.922 1.00 93.31 160 GLY A CA 1
ATOM 1277 C C . GLY A 1 160 ? -1.532 -12.963 -6.784 1.00 93.31 160 GLY A C 1
ATOM 1278 O O . GLY A 1 160 ? -0.474 -12.667 -6.234 1.00 93.31 160 GLY A O 1
ATOM 1279 N N . LYS A 1 161 ? -1.627 -13.047 -8.120 1.00 96.56 161 LYS A N 1
ATOM 1280 C CA . LYS A 1 161 ? -0.530 -12.640 -9.009 1.00 96.56 161 LYS A CA 1
ATOM 1281 C C . LYS A 1 161 ? -0.327 -11.136 -8.935 1.00 96.56 161 LYS A C 1
ATOM 1283 O O . LYS A 1 161 ? -1.290 -10.383 -9.052 1.00 96.56 161 LYS A O 1
ATOM 1288 N N . ILE A 1 162 ? 0.928 -10.731 -8.810 1.00 98.00 162 ILE A N 1
ATOM 1289 C CA . ILE A 1 162 ? 1.337 -9.332 -8.718 1.00 98.00 162 ILE A CA 1
ATOM 1290 C C . ILE A 1 162 ? 1.900 -8.899 -10.064 1.00 98.00 162 ILE A C 1
ATOM 1292 O O . ILE A 1 162 ? 2.793 -9.560 -10.597 1.00 98.00 162 ILE A O 1
ATOM 1296 N N . TYR A 1 163 ? 1.411 -7.778 -10.577 1.00 98.25 163 TYR A N 1
ATOM 1297 C CA . TYR A 1 163 ? 1.914 -7.128 -11.779 1.00 98.25 163 TYR A CA 1
ATOM 1298 C C . TYR A 1 163 ? 2.491 -5.764 -11.414 1.00 98.25 163 TYR A C 1
ATOM 1300 O O . TYR A 1 163 ? 1.831 -4.985 -10.732 1.00 98.25 163 TYR A O 1
ATOM 1308 N N . ILE A 1 164 ? 3.709 -5.476 -11.869 1.00 98.00 164 ILE A N 1
ATOM 1309 C CA . ILE A 1 164 ? 4.403 -4.205 -11.632 1.00 98.00 164 ILE A CA 1
ATOM 1310 C C . ILE A 1 164 ? 4.647 -3.515 -12.972 1.00 98.00 164 ILE A C 1
ATOM 1312 O O . ILE A 1 164 ? 5.158 -4.139 -13.901 1.00 98.00 164 ILE A O 1
ATOM 1316 N N . GLY A 1 165 ? 4.284 -2.237 -13.053 1.00 96.31 165 GLY A N 1
ATOM 1317 C CA . GLY A 1 165 ? 4.382 -1.380 -14.228 1.00 96.31 165 GLY A CA 1
ATOM 1318 C C . GLY A 1 165 ? 5.800 -0.853 -14.389 1.00 96.31 165 GLY A C 1
ATOM 1319 O O . GLY A 1 165 ? 6.100 0.243 -13.932 1.00 96.31 165 GLY A O 1
ATOM 1320 N N . ILE A 1 166 ? 6.681 -1.621 -15.024 1.00 95.31 166 ILE A N 1
ATOM 1321 C CA . ILE A 1 166 ? 8.127 -1.339 -15.089 1.00 95.31 166 ILE A CA 1
ATOM 1322 C C . ILE A 1 166 ? 8.493 -0.074 -15.877 1.00 95.31 166 ILE A C 1
ATOM 1324 O O . ILE A 1 166 ? 9.636 0.353 -15.839 1.00 95.31 166 ILE A O 1
ATOM 1328 N N . ASN A 1 167 ? 7.541 0.539 -16.574 1.00 92.06 167 ASN A N 1
ATOM 1329 C CA . ASN A 1 167 ? 7.716 1.823 -17.253 1.00 92.06 167 ASN A CA 1
ATOM 1330 C C . ASN A 1 167 ? 6.991 2.976 -16.536 1.00 92.06 167 ASN A C 1
ATOM 1332 O O . ASN A 1 167 ? 6.827 4.057 -17.106 1.00 92.06 167 ASN A O 1
ATOM 1336 N N . SER A 1 168 ? 6.492 2.755 -15.312 1.00 91.06 168 SER A N 1
ATOM 1337 C CA . SER A 1 168 ? 5.740 3.785 -14.598 1.00 91.06 168 SER A CA 1
ATOM 1338 C C . SER A 1 168 ? 6.628 4.978 -14.235 1.00 91.06 168 SER A C 1
ATOM 1340 O O . SER A 1 168 ? 7.688 4.794 -13.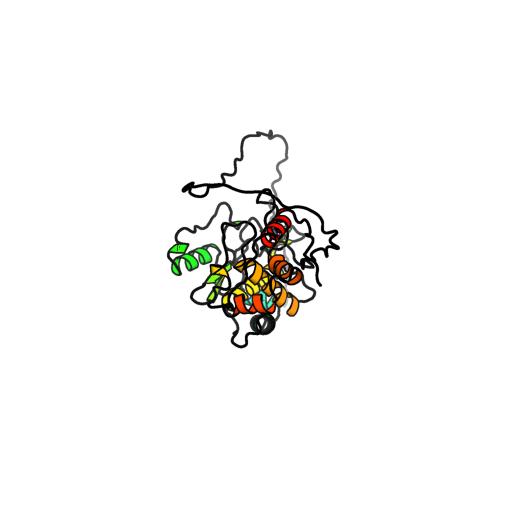624 1.00 91.06 168 SER A O 1
ATOM 1342 N N . PRO A 1 169 ? 6.177 6.213 -14.525 1.00 88.12 169 PRO A N 1
ATOM 1343 C CA . PRO A 1 169 ? 6.903 7.422 -14.158 1.00 88.12 169 PRO A CA 1
ATOM 1344 C C . PRO A 1 169 ? 7.101 7.561 -12.643 1.00 88.12 169 PRO A C 1
ATOM 1346 O O . PRO A 1 169 ? 8.046 8.222 -12.213 1.00 88.12 169 PRO A O 1
ATOM 1349 N N . GLU A 1 170 ? 6.245 6.937 -11.823 1.00 87.94 170 GLU A N 1
ATOM 1350 C CA . GLU A 1 170 ? 6.358 6.958 -10.358 1.00 87.94 170 GLU A CA 1
ATOM 1351 C C . GLU A 1 170 ? 7.609 6.258 -9.837 1.00 87.94 170 GLU A C 1
ATOM 1353 O O . GLU A 1 170 ? 8.059 6.525 -8.723 1.00 87.94 170 GLU A O 1
ATOM 1358 N N . TYR A 1 171 ? 8.192 5.366 -10.634 1.00 91.19 171 TYR A N 1
ATOM 1359 C CA . TYR A 1 171 ? 9.414 4.662 -10.271 1.00 91.19 171 TYR A CA 1
ATOM 1360 C C . TYR A 1 171 ? 10.674 5.421 -10.653 1.00 91.19 171 TYR A C 1
ATOM 1362 O O . TYR A 1 171 ? 11.767 4.882 -10.508 1.00 91.19 171 TYR A O 1
ATOM 1370 N N . SER A 1 172 ? 10.548 6.672 -11.090 1.00 87.19 172 SER A N 1
ATOM 1371 C CA . SER A 1 172 ? 11.670 7.515 -11.477 1.00 87.19 172 SER A CA 1
ATOM 1372 C C . SER A 1 172 ? 11.576 8.909 -10.862 1.00 87.19 172 SER A C 1
ATOM 1374 O O . SER A 1 172 ? 10.496 9.400 -10.546 1.00 87.19 172 SER A O 1
ATOM 1376 N N . HIS A 1 173 ? 12.726 9.544 -10.670 1.00 80.94 173 HIS A N 1
ATOM 1377 C CA . HIS A 1 173 ? 12.847 10.930 -10.228 1.00 80.94 173 HIS A CA 1
ATOM 1378 C C . HIS A 1 173 ? 14.015 11.599 -10.956 1.00 80.94 173 HIS A C 1
ATOM 1380 O O . HIS A 1 173 ? 14.900 10.923 -11.478 1.00 80.94 173 HIS A O 1
ATOM 1386 N N . LEU A 1 174 ? 14.035 12.931 -11.000 1.00 78.50 174 LEU A N 1
ATOM 1387 C CA . LEU A 1 174 ? 15.178 13.662 -11.545 1.00 78.50 174 LEU A CA 1
ATOM 1388 C C . LEU A 1 174 ? 16.275 13.774 -10.486 1.00 78.50 174 LEU A C 1
ATOM 1390 O O . LEU A 1 174 ? 16.040 14.273 -9.385 1.00 78.50 174 LEU A O 1
ATOM 1394 N N . ASN A 1 175 ? 17.487 13.351 -10.831 1.00 78.31 175 ASN A N 1
ATOM 1395 C CA . ASN A 1 175 ? 18.654 13.535 -9.982 1.00 78.31 175 ASN A CA 1
ATOM 1396 C C . ASN A 1 175 ? 19.161 14.993 -10.030 1.00 78.31 175 ASN A C 1
ATOM 1398 O O . ASN A 1 175 ? 18.689 15.829 -10.801 1.00 78.31 175 ASN A O 1
ATOM 1402 N N . ASN A 1 176 ? 20.196 15.309 -9.245 1.00 76.31 176 ASN A N 1
ATOM 1403 C CA . ASN A 1 176 ? 20.772 16.664 -9.170 1.00 76.31 176 ASN A CA 1
ATOM 1404 C C . ASN A 1 176 ? 21.402 17.172 -10.484 1.00 76.31 176 ASN A C 1
ATOM 1406 O O . ASN A 1 176 ? 21.808 18.331 -10.565 1.00 76.31 176 ASN A O 1
ATOM 1410 N N . ARG A 1 177 ? 21.531 16.312 -11.501 1.00 78.56 177 ARG A N 1
ATOM 1411 C CA . ARG A 1 177 ? 21.983 16.665 -12.854 1.00 78.56 177 ARG A CA 1
ATOM 1412 C C . ARG A 1 177 ? 20.819 16.801 -13.843 1.00 78.56 177 ARG A C 1
ATOM 1414 O O . ARG A 1 177 ? 21.067 17.083 -15.011 1.00 78.56 177 ARG A O 1
ATOM 1421 N N . GLY A 1 178 ? 19.578 16.631 -13.384 1.00 72.81 178 GLY A N 1
ATOM 1422 C CA . GLY A 1 178 ? 18.379 16.638 -14.220 1.00 72.81 178 GLY A CA 1
ATOM 1423 C C . GLY A 1 178 ? 18.220 15.374 -15.065 1.00 72.81 178 GLY A C 1
ATOM 1424 O O . GLY A 1 178 ? 17.507 15.404 -16.063 1.00 72.81 178 GLY A O 1
ATOM 1425 N N . GLU A 1 179 ? 18.899 14.283 -14.709 1.00 76.38 179 GLU A N 1
ATOM 1426 C CA . GLU A 1 179 ? 18.776 12.987 -15.382 1.00 76.38 179 GLU A CA 1
ATOM 1427 C C . GLU A 1 179 ? 17.764 12.121 -14.624 1.00 76.38 179 GLU A C 1
ATOM 1429 O O . GLU A 1 179 ? 17.714 12.171 -13.395 1.00 76.38 179 GLU A O 1
ATOM 1434 N N . SER A 1 180 ? 16.970 11.327 -15.343 1.00 79.19 180 SER A N 1
ATOM 1435 C CA . SER A 1 180 ? 16.039 10.380 -14.722 1.00 79.19 180 SER A CA 1
ATOM 1436 C C . SER A 1 180 ? 16.805 9.249 -14.029 1.00 79.19 180 SER A C 1
ATOM 1438 O O . SER A 1 180 ? 17.714 8.657 -14.612 1.00 79.19 180 SER A O 1
ATOM 1440 N N . GLU A 1 181 ? 16.446 8.963 -12.783 1.00 85.81 181 GLU A N 1
ATOM 1441 C CA . GLU A 1 181 ? 17.008 7.904 -11.950 1.00 85.81 181 GLU A CA 1
ATOM 1442 C C . GLU A 1 181 ? 15.879 7.120 -11.273 1.00 85.81 181 GLU A C 1
ATOM 1444 O O . GLU A 1 181 ? 14.879 7.695 -10.833 1.00 85.81 181 GLU A O 1
ATOM 1449 N N . LEU A 1 182 ? 16.033 5.797 -11.164 1.00 89.75 182 LEU A N 1
ATOM 1450 C CA . LEU A 1 182 ? 15.030 4.959 -10.515 1.00 89.75 182 LEU A CA 1
ATOM 1451 C C . LEU A 1 182 ? 14.905 5.286 -9.023 1.00 89.75 182 LEU A C 1
ATOM 1453 O O . LEU A 1 182 ? 15.880 5.316 -8.272 1.00 89.75 182 LEU A O 1
ATOM 1457 N N . ASN A 1 183 ? 13.671 5.463 -8.568 1.00 90.94 183 ASN A N 1
ATOM 1458 C CA . ASN A 1 183 ? 13.340 5.581 -7.159 1.00 90.94 183 ASN A CA 1
ATOM 1459 C C . ASN A 1 183 ? 13.207 4.178 -6.547 1.00 90.94 183 ASN A C 1
ATOM 1461 O O . ASN A 1 183 ? 12.112 3.628 -6.420 1.00 90.94 183 ASN A O 1
ATOM 1465 N N . LEU A 1 184 ? 14.343 3.587 -6.159 1.00 92.75 184 LEU A N 1
ATOM 1466 C CA . LEU A 1 184 ? 14.373 2.231 -5.599 1.00 92.75 184 LEU A CA 1
ATOM 1467 C C . LEU A 1 184 ? 13.516 2.097 -4.332 1.00 92.75 184 LEU A C 1
ATOM 1469 O O . LEU A 1 184 ? 12.865 1.074 -4.149 1.00 92.75 184 LEU A O 1
ATOM 1473 N N . ALA A 1 185 ? 13.455 3.129 -3.484 1.00 93.88 185 ALA A N 1
ATOM 1474 C CA . ALA A 1 185 ? 12.614 3.107 -2.286 1.00 93.88 185 ALA A CA 1
ATOM 1475 C C . ALA A 1 185 ? 11.127 2.942 -2.644 1.00 93.88 185 ALA A C 1
ATOM 1477 O O . ALA A 1 185 ? 10.446 2.115 -2.040 1.00 93.88 185 ALA A O 1
ATOM 1478 N N . LYS A 1 186 ? 10.652 3.666 -3.667 1.00 94.50 186 LYS A N 1
ATOM 1479 C CA . LYS A 1 186 ? 9.281 3.568 -4.191 1.00 94.50 186 LYS A CA 1
ATOM 1480 C C . LYS A 1 186 ? 9.004 2.236 -4.896 1.00 94.50 186 LYS A C 1
ATOM 1482 O O . LYS A 1 186 ? 7.919 1.676 -4.744 1.00 94.50 186 LYS A O 1
ATOM 1487 N N . ILE A 1 187 ? 9.968 1.704 -5.650 1.00 95.38 187 ILE A N 1
ATOM 1488 C CA . ILE A 1 187 ? 9.843 0.375 -6.273 1.00 95.38 187 ILE A CA 1
ATOM 1489 C C . ILE A 1 187 ? 9.665 -0.692 -5.185 1.00 95.38 187 ILE A C 1
ATOM 1491 O O . ILE A 1 187 ? 8.724 -1.482 -5.230 1.00 95.38 187 ILE A O 1
ATOM 1495 N N . ILE A 1 188 ? 10.542 -0.695 -4.177 1.00 96.56 188 ILE A N 1
ATOM 1496 C CA . ILE A 1 188 ? 10.522 -1.703 -3.114 1.00 96.56 188 ILE A CA 1
ATOM 1497 C C . ILE A 1 188 ? 9.297 -1.563 -2.211 1.00 96.56 188 ILE A C 1
ATOM 1499 O O . ILE A 1 188 ? 8.693 -2.581 -1.870 1.00 96.56 188 ILE A O 1
ATOM 1503 N N . SER A 1 189 ? 8.886 -0.342 -1.855 1.00 97.31 189 SER A N 1
ATOM 1504 C CA . SER A 1 189 ? 7.645 -0.136 -1.100 1.00 97.31 189 SER A CA 1
ATOM 1505 C C . SER A 1 189 ? 6.425 -0.637 -1.870 1.00 97.31 189 SER A C 1
ATOM 1507 O O . SER A 1 189 ? 5.593 -1.324 -1.284 1.00 97.31 189 SER A O 1
ATOM 1509 N N . THR A 1 190 ? 6.361 -0.405 -3.185 1.00 97.38 190 THR A N 1
ATOM 1510 C CA . THR A 1 190 ? 5.254 -0.897 -4.019 1.00 97.38 190 THR A CA 1
ATOM 1511 C C . THR A 1 190 ? 5.247 -2.423 -4.106 1.00 97.38 190 THR A C 1
ATOM 1513 O O . THR A 1 190 ? 4.206 -3.045 -3.926 1.00 97.38 190 THR A O 1
ATOM 1516 N N . ILE A 1 191 ? 6.408 -3.061 -4.291 1.00 97.75 191 ILE A N 1
ATOM 1517 C CA . ILE A 1 191 ? 6.504 -4.531 -4.286 1.00 97.75 191 ILE A CA 1
ATOM 1518 C C . ILE A 1 191 ? 6.035 -5.109 -2.945 1.00 97.75 191 ILE A C 1
ATOM 1520 O O . ILE A 1 191 ? 5.322 -6.113 -2.932 1.00 97.75 191 ILE A O 1
ATOM 1524 N N . ILE A 1 192 ? 6.414 -4.496 -1.820 1.00 98.38 192 ILE A N 1
ATOM 1525 C CA . ILE A 1 192 ? 5.959 -4.912 -0.485 1.00 98.38 192 ILE A CA 1
ATOM 1526 C C . ILE A 1 192 ? 4.443 -4.725 -0.339 1.00 98.38 192 ILE A C 1
ATOM 1528 O O . ILE A 1 192 ? 3.775 -5.630 0.162 1.00 98.38 192 ILE A O 1
ATOM 1532 N N . HIS A 1 193 ? 3.907 -3.589 -0.786 1.00 98.38 193 HIS A N 1
ATOM 1533 C CA . HIS A 1 193 ? 2.482 -3.272 -0.738 1.00 98.38 193 HIS A CA 1
ATOM 1534 C C . HIS A 1 193 ? 1.649 -4.320 -1.491 1.00 98.38 193 HIS A C 1
ATOM 1536 O O . HIS A 1 193 ? 0.780 -4.971 -0.911 1.00 98.38 193 HIS A O 1
ATOM 1542 N N . GLU A 1 194 ? 1.985 -4.590 -2.752 1.00 97.94 194 GLU A N 1
ATOM 1543 C CA . GLU A 1 194 ? 1.303 -5.622 -3.540 1.00 97.94 194 GLU A CA 1
ATOM 1544 C C . GLU A 1 194 ? 1.502 -7.027 -2.956 1.00 97.94 194 GLU A C 1
ATOM 1546 O O . GLU A 1 194 ? 0.594 -7.861 -2.946 1.00 97.94 194 GLU A O 1
ATOM 1551 N N . SER A 1 195 ? 2.680 -7.295 -2.387 1.00 97.69 195 SER A N 1
ATOM 1552 C CA . SER A 1 195 ? 2.947 -8.557 -1.690 1.00 97.69 195 SER A CA 1
ATOM 1553 C C . SER A 1 195 ? 2.036 -8.762 -0.482 1.00 97.69 195 SER A C 1
ATOM 1555 O O . SER A 1 195 ? 1.657 -9.897 -0.181 1.00 97.69 195 SER A O 1
ATOM 1557 N N . LEU A 1 196 ? 1.654 -7.685 0.205 1.00 98.00 196 LEU A N 1
ATOM 1558 C CA . LEU A 1 196 ? 0.688 -7.727 1.295 1.00 98.00 196 LEU A CA 1
ATOM 1559 C C . LEU A 1 196 ? -0.730 -7.964 0.782 1.00 98.00 196 LEU A C 1
ATOM 1561 O O . LEU A 1 196 ? -1.390 -8.854 1.323 1.00 98.00 196 LEU A O 1
ATOM 1565 N N . HIS A 1 197 ? -1.157 -7.305 -0.302 1.00 97.19 197 HIS A N 1
ATOM 1566 C CA . HIS A 1 197 ? -2.424 -7.643 -0.958 1.00 97.19 197 HIS A CA 1
ATOM 1567 C C . HIS A 1 197 ? -2.480 -9.126 -1.314 1.00 97.19 197 HIS A C 1
ATOM 1569 O O . HIS A 1 197 ? -3.404 -9.818 -0.889 1.00 97.19 197 HIS A O 1
ATOM 1575 N N . ALA A 1 198 ? -1.454 -9.656 -1.980 1.00 96.69 198 ALA A N 1
ATOM 1576 C CA . ALA A 1 198 ? -1.372 -11.071 -2.333 1.00 96.69 198 ALA A CA 1
ATOM 1577 C C . ALA A 1 198 ? -1.311 -11.998 -1.104 1.00 96.69 198 ALA A C 1
ATOM 1579 O O . ALA A 1 198 ? -1.722 -13.154 -1.173 1.00 96.69 198 ALA A O 1
ATOM 1580 N N . SER A 1 199 ? -0.840 -11.513 0.041 1.00 96.44 199 SER A N 1
ATOM 1581 C CA . SER A 1 199 ? -0.764 -12.284 1.289 1.00 96.44 199 SER A CA 1
ATOM 1582 C C . SER A 1 199 ? -2.027 -12.188 2.159 1.00 96.44 199 SER A C 1
ATOM 1584 O O . SER A 1 199 ? -2.212 -13.003 3.074 1.00 96.44 199 SER A O 1
ATOM 1586 N N . SER A 1 200 ? -2.892 -11.209 1.885 1.00 95.44 200 SER A N 1
ATOM 1587 C CA . SER A 1 200 ? -4.122 -10.921 2.627 1.00 95.44 200 SER A CA 1
ATOM 1588 C C . SER A 1 200 ? -5.204 -11.993 2.429 1.00 95.44 200 SER A C 1
ATOM 1590 O O . SER A 1 200 ? -5.052 -12.940 1.646 1.00 95.44 200 SER A O 1
ATOM 1592 N N . HIS A 1 201 ? -6.318 -11.877 3.157 1.00 93.56 201 HIS A N 1
ATOM 1593 C CA . HIS A 1 201 ? -7.427 -12.821 3.045 1.00 93.56 201 HIS A CA 1
ATOM 1594 C C . HIS A 1 201 ? -7.959 -12.903 1.609 1.00 93.56 201 HIS A C 1
ATOM 1596 O O . HIS A 1 201 ? -8.489 -11.928 1.082 1.00 93.56 201 HIS A O 1
ATOM 1602 N N . GLN A 1 202 ? -7.822 -14.078 0.981 1.00 91.88 202 GLN A N 1
ATOM 1603 C CA . GLN A 1 202 ? -8.237 -14.326 -0.408 1.00 91.88 202 GLN A CA 1
ATOM 1604 C C . GLN A 1 202 ? -7.703 -13.290 -1.411 1.00 91.88 202 GLN A C 1
ATOM 1606 O O . GLN A 1 202 ? -8.349 -13.052 -2.424 1.00 91.88 202 GLN A O 1
ATOM 1611 N N . HIS A 1 203 ? -6.567 -12.647 -1.117 1.00 92.38 203 HIS A N 1
ATOM 1612 C CA . HIS A 1 203 ? -6.008 -11.543 -1.912 1.00 92.38 203 HIS A CA 1
ATOM 1613 C C . HIS A 1 203 ? -6.910 -10.298 -2.016 1.00 92.38 203 HIS A C 1
ATOM 1615 O O . HIS A 1 203 ? -6.695 -9.430 -2.859 1.00 92.38 203 HIS A O 1
ATOM 1621 N N . LYS A 1 204 ? -7.949 -10.235 -1.179 1.00 90.25 204 LYS A N 1
ATOM 1622 C CA . LYS A 1 204 ? -9.016 -9.229 -1.199 1.00 90.25 204 LYS A CA 1
ATOM 1623 C C . LYS A 1 204 ? -9.045 -8.383 0.068 1.00 90.25 204 LYS A C 1
ATOM 1625 O O . LYS A 1 204 ? -9.887 -7.497 0.141 1.00 90.25 204 LYS A O 1
ATOM 1630 N N . GLY A 1 205 ? -8.183 -8.666 1.050 1.00 92.38 205 GLY A N 1
ATOM 1631 C CA . GLY A 1 205 ? -8.004 -7.880 2.272 1.00 92.38 205 GLY A CA 1
ATOM 1632 C C . GLY A 1 205 ? -9.302 -7.283 2.819 1.00 92.38 205 GLY A C 1
ATOM 1633 O O . GLY A 1 205 ? -10.205 -7.998 3.256 1.00 92.38 205 GLY A O 1
ATOM 1634 N N . LEU A 1 206 ? -9.394 -5.954 2.752 1.00 95.00 206 LEU A N 1
ATOM 1635 C CA . LEU A 1 206 ? -10.548 -5.158 3.166 1.00 95.00 206 LEU A CA 1
ATOM 1636 C C . LEU A 1 206 ? -11.294 -4.531 1.969 1.00 95.00 206 LEU A C 1
ATOM 1638 O O . LEU A 1 206 ? -12.057 -3.580 2.156 1.00 95.00 206 LEU A O 1
ATOM 1642 N N . GLN A 1 207 ? -11.150 -5.058 0.747 1.00 90.19 207 GLN A N 1
ATOM 1643 C CA . GLN A 1 207 ? -11.822 -4.543 -0.459 1.00 90.19 207 GLN A CA 1
ATOM 1644 C C . GLN A 1 207 ? -13.338 -4.444 -0.281 1.00 90.19 207 GLN A C 1
ATOM 1646 O O . GLN A 1 207 ? -13.935 -3.417 -0.588 1.00 90.19 207 GLN A O 1
ATOM 1651 N N . SER A 1 208 ? -13.980 -5.470 0.293 1.00 86.81 208 SER A N 1
ATOM 1652 C CA . SER A 1 208 ? -15.432 -5.453 0.544 1.00 86.81 208 SER A CA 1
ATOM 1653 C C . SER A 1 208 ? -15.855 -4.440 1.614 1.00 86.81 208 SER A C 1
ATOM 1655 O O . SER A 1 208 ? -17.042 -4.169 1.790 1.00 86.81 208 SER A O 1
ATOM 1657 N N . GLN A 1 209 ? -14.894 -3.936 2.388 1.00 85.75 209 GLN A N 1
ATOM 1658 C CA . GLN A 1 209 ? -15.105 -2.986 3.472 1.00 85.75 209 GLN A CA 1
ATOM 1659 C C . GLN A 1 209 ? -14.864 -1.540 3.029 1.00 85.75 209 GLN A C 1
ATOM 1661 O O . GLN A 1 209 ? -15.287 -0.614 3.724 1.00 85.75 209 GLN A O 1
ATOM 1666 N N . THR A 1 210 ? -14.258 -1.353 1.864 1.00 82.31 210 THR A N 1
ATOM 1667 C CA . THR A 1 210 ? -13.915 -0.051 1.314 1.00 82.31 210 THR A CA 1
ATOM 1668 C C . THR A 1 210 ? -15.073 0.533 0.515 1.00 82.31 210 THR A C 1
ATOM 1670 O O . THR A 1 210 ? -15.625 -0.118 -0.370 1.00 82.31 210 THR A O 1
ATOM 1673 N N . ASP A 1 211 ? -15.416 1.787 0.807 1.00 78.00 211 ASP A N 1
ATOM 1674 C CA . ASP A 1 211 ? -16.246 2.605 -0.075 1.00 78.00 211 ASP A CA 1
ATOM 1675 C C . ASP A 1 211 ? -15.337 3.546 -0.867 1.00 78.00 211 ASP A C 1
ATOM 1677 O O . ASP A 1 211 ? -14.890 4.572 -0.360 1.00 78.00 211 ASP A O 1
ATOM 1681 N N . THR A 1 212 ? -15.064 3.203 -2.126 1.00 69.44 212 THR A N 1
ATOM 1682 C CA . THR A 1 212 ? -14.202 4.009 -3.005 1.00 69.44 212 THR A CA 1
ATOM 1683 C C . THR A 1 212 ? -14.826 5.351 -3.396 1.00 69.44 212 THR A C 1
ATOM 1685 O O . THR A 1 212 ? -14.164 6.158 -4.041 1.00 69.44 212 THR A O 1
ATOM 1688 N N . LYS A 1 213 ? -16.101 5.594 -3.055 1.00 71.38 213 LYS A N 1
ATOM 1689 C CA . LYS A 1 213 ? -16.777 6.884 -3.260 1.00 71.38 213 LYS A CA 1
ATOM 1690 C C . LYS A 1 213 ? -16.668 7.796 -2.044 1.00 71.38 213 LYS A C 1
ATOM 1692 O O . LYS A 1 213 ? -16.962 8.984 -2.156 1.00 71.38 213 LYS A O 1
ATOM 1697 N N . ALA A 1 214 ? -16.297 7.248 -0.890 1.00 76.06 214 ALA A N 1
ATOM 1698 C CA . ALA A 1 214 ? -16.109 8.017 0.320 1.00 76.06 214 ALA A CA 1
ATOM 1699 C C . ALA A 1 214 ? -14.659 8.514 0.383 1.00 76.06 214 ALA A C 1
ATOM 1701 O O . ALA A 1 214 ? -13.718 7.728 0.513 1.00 76.06 214 ALA A O 1
ATOM 1702 N N . ASP A 1 215 ? -14.488 9.834 0.296 1.00 80.81 215 ASP A N 1
ATOM 1703 C CA . ASP A 1 215 ? -13.171 10.461 0.380 1.00 80.81 215 ASP A CA 1
ATOM 1704 C C . ASP A 1 215 ? -12.431 10.022 1.648 1.00 80.81 215 ASP A C 1
ATOM 1706 O O . ASP A 1 215 ? -12.983 10.031 2.754 1.00 80.81 215 ASP A O 1
ATOM 1710 N N . ASN A 1 216 ? -11.150 9.691 1.478 1.00 88.00 216 ASN A N 1
ATOM 1711 C CA . ASN A 1 216 ? -10.225 9.364 2.560 1.00 88.00 216 ASN A CA 1
ATOM 1712 C C . ASN A 1 216 ? -10.647 8.160 3.430 1.00 88.00 216 ASN A C 1
ATOM 1714 O O . ASN A 1 216 ? -10.295 8.104 4.609 1.00 88.00 216 ASN A O 1
ATOM 1718 N N . LEU A 1 217 ? -11.378 7.185 2.873 1.00 89.56 217 LEU A N 1
ATOM 1719 C CA . LEU A 1 217 ? -11.840 5.974 3.578 1.00 89.56 217 LEU A CA 1
ATOM 1720 C C . LEU A 1 217 ? -11.537 4.669 2.825 1.00 89.56 217 LEU A C 1
ATOM 1722 O O . LEU A 1 217 ? -12.268 3.680 2.934 1.00 89.56 217 LEU A O 1
ATOM 1726 N N . ASN A 1 218 ? -10.430 4.649 2.081 1.00 92.75 218 ASN A N 1
ATOM 1727 C CA . ASN A 1 218 ? -9.957 3.441 1.420 1.00 92.75 218 ASN A CA 1
ATOM 1728 C C . ASN A 1 218 ? -9.248 2.506 2.413 1.00 92.75 218 ASN A C 1
ATOM 1730 O O . ASN A 1 218 ? -8.024 2.482 2.491 1.00 92.75 218 ASN A O 1
ATOM 1734 N N . TYR A 1 219 ? -10.029 1.771 3.210 1.00 95.19 219 TYR A N 1
ATOM 1735 C CA . TYR A 1 219 ? -9.498 0.853 4.221 1.00 95.19 219 TYR A CA 1
ATOM 1736 C C . TYR A 1 219 ? -8.569 -0.207 3.634 1.00 95.19 219 TYR A C 1
ATOM 1738 O O . TYR A 1 219 ? -7.596 -0.559 4.289 1.00 95.19 219 TYR A O 1
ATOM 1746 N N . ASP A 1 220 ? -8.850 -0.715 2.435 1.00 95.38 220 ASP A N 1
ATOM 1747 C CA . ASP A 1 220 ? -8.013 -1.741 1.814 1.00 95.38 220 ASP A CA 1
ATOM 1748 C C . ASP A 1 220 ? -6.606 -1.217 1.523 1.00 95.38 220 ASP A C 1
ATOM 1750 O O . ASP A 1 220 ? -5.632 -1.776 2.024 1.00 95.38 220 ASP A O 1
ATOM 1754 N N . GLU A 1 221 ? -6.503 -0.092 0.818 1.00 95.25 221 GLU A N 1
ATOM 1755 C CA . G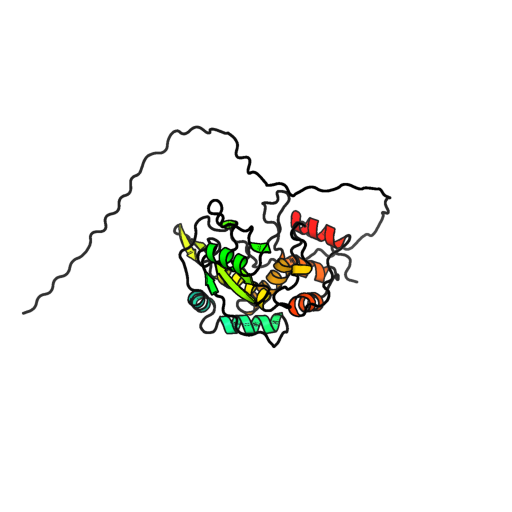LU A 1 221 ? -5.212 0.512 0.476 1.00 95.25 221 GLU A CA 1
ATOM 1756 C C . GLU A 1 221 ? -4.506 1.070 1.718 1.00 95.25 221 GLU A C 1
ATOM 1758 O O . GLU A 1 221 ? -3.317 0.847 1.917 1.00 95.25 221 GLU A O 1
ATOM 1763 N N . TYR A 1 222 ? -5.221 1.763 2.611 1.00 96.75 222 TYR A N 1
ATOM 1764 C CA . TYR A 1 222 ? -4.600 2.405 3.775 1.00 96.75 222 TYR A CA 1
ATOM 1765 C C . TYR A 1 222 ? -4.129 1.404 4.832 1.00 96.75 222 TYR A C 1
ATOM 1767 O O . TYR A 1 222 ? -3.066 1.598 5.422 1.00 96.75 222 TYR A O 1
ATOM 1775 N N . VAL A 1 223 ? -4.878 0.323 5.077 1.00 98.06 223 VAL A N 1
ATOM 1776 C CA . VAL A 1 223 ? -4.420 -0.738 5.988 1.00 98.06 223 VAL A CA 1
ATOM 1777 C C . VAL A 1 223 ? -3.288 -1.544 5.349 1.00 98.06 223 VAL A C 1
ATOM 1779 O O . VAL A 1 223 ? -2.326 -1.875 6.045 1.00 98.06 223 VAL A O 1
ATOM 1782 N N . THR A 1 224 ? -3.353 -1.813 4.040 1.00 98.31 224 THR A N 1
ATOM 1783 C CA . THR A 1 224 ? -2.237 -2.452 3.324 1.00 98.31 224 THR A CA 1
ATOM 1784 C C . THR A 1 224 ? -0.978 -1.603 3.427 1.00 98.31 224 THR A C 1
ATOM 1786 O O . THR A 1 224 ? 0.069 -2.118 3.815 1.00 98.31 224 THR A O 1
ATOM 1789 N N . ASP A 1 225 ? -1.081 -0.295 3.187 1.00 98.00 225 ASP A N 1
ATOM 1790 C CA . ASP A 1 225 ? 0.070 0.602 3.224 1.00 98.00 225 ASP A CA 1
ATOM 1791 C C . ASP A 1 225 ? 0.647 0.772 4.634 1.00 98.00 225 ASP A C 1
ATOM 1793 O O . ASP A 1 225 ? 1.863 0.870 4.801 1.00 98.00 225 ASP A O 1
ATOM 1797 N N . TYR A 1 226 ? -0.201 0.723 5.670 1.00 98.44 226 TYR A N 1
ATOM 1798 C CA . TYR A 1 226 ? 0.260 0.657 7.057 1.00 98.44 226 TYR A CA 1
ATOM 1799 C C . TYR A 1 226 ? 1.154 -0.565 7.289 1.00 98.44 226 TYR A C 1
ATOM 1801 O O . TYR A 1 226 ? 2.285 -0.425 7.755 1.00 98.44 226 TYR A O 1
ATOM 1809 N N . PHE A 1 227 ? 0.687 -1.765 6.930 1.00 98.56 227 PHE A N 1
ATOM 1810 C CA . PHE A 1 227 ? 1.500 -2.972 7.083 1.00 98.56 227 PHE A CA 1
ATOM 1811 C C . PHE A 1 227 ? 2.722 -2.971 6.158 1.00 98.56 227 PHE A C 1
ATOM 1813 O O . PHE A 1 227 ? 3.767 -3.495 6.545 1.00 98.56 227 PHE A O 1
ATOM 1820 N N . ALA A 1 228 ? 2.634 -2.345 4.983 1.00 98.50 228 ALA A N 1
ATOM 1821 C CA . ALA A 1 228 ? 3.752 -2.214 4.055 1.00 98.50 228 ALA A CA 1
ATOM 1822 C C . ALA A 1 228 ? 4.872 -1.367 4.654 1.00 98.50 228 ALA A C 1
ATOM 1824 O O . ALA A 1 228 ? 6.035 -1.773 4.611 1.00 98.50 228 ALA A O 1
ATOM 1825 N N . ARG A 1 229 ? 4.524 -0.260 5.320 1.00 98.12 229 ARG A N 1
ATOM 1826 C CA . ARG A 1 229 ? 5.472 0.533 6.106 1.00 98.12 229 ARG A CA 1
ATOM 1827 C C . ARG A 1 229 ? 6.113 -0.294 7.220 1.00 98.12 229 ARG A C 1
ATOM 1829 O O . ARG A 1 229 ? 7.328 -0.217 7.389 1.00 98.12 229 ARG A O 1
ATOM 1836 N N . GLU A 1 230 ? 5.343 -1.087 7.970 1.00 98.19 230 GLU A N 1
ATOM 1837 C CA . GLU A 1 230 ? 5.901 -1.919 9.050 1.00 98.19 230 GLU A CA 1
ATOM 1838 C C . GLU A 1 230 ? 6.885 -2.971 8.517 1.00 98.19 230 GLU A C 1
ATOM 1840 O O . GLU A 1 230 ? 7.983 -3.111 9.054 1.00 98.19 230 GLU A O 1
ATOM 1845 N N . VAL A 1 231 ? 6.543 -3.648 7.415 1.00 98.38 231 VAL A N 1
ATOM 1846 C CA . VAL A 1 231 ? 7.443 -4.587 6.726 1.00 98.38 231 VAL A CA 1
ATOM 1847 C C . VAL A 1 231 ? 8.697 -3.867 6.233 1.00 98.38 231 VAL A C 1
ATOM 1849 O O . VAL A 1 231 ? 9.814 -4.323 6.480 1.00 98.38 231 VAL A O 1
ATOM 1852 N N . TYR A 1 232 ? 8.537 -2.721 5.572 1.00 97.94 232 TYR A N 1
ATOM 1853 C CA . TYR A 1 232 ? 9.652 -1.944 5.042 1.00 97.94 232 TYR A CA 1
ATOM 1854 C C . TYR A 1 232 ? 10.604 -1.498 6.154 1.00 97.94 232 TYR A C 1
ATOM 1856 O O . TYR A 1 232 ? 11.811 -1.697 6.044 1.00 97.94 232 TYR A O 1
ATOM 1864 N N . LYS A 1 233 ? 10.077 -0.963 7.261 1.00 96.62 233 LYS A N 1
ATOM 1865 C CA . LYS A 1 233 ? 10.875 -0.527 8.416 1.00 96.62 233 LYS A CA 1
ATOM 1866 C C . LYS A 1 233 ? 11.521 -1.680 9.174 1.00 96.62 233 LYS A C 1
ATOM 1868 O O . LYS A 1 233 ? 12.582 -1.489 9.760 1.00 96.62 233 LYS A O 1
ATOM 1873 N N . GLN A 1 234 ? 10.941 -2.874 9.135 1.00 97.12 234 GLN A N 1
ATOM 1874 C CA . GLN A 1 234 ? 11.583 -4.063 9.682 1.00 97.12 234 GLN A CA 1
ATOM 1875 C C . GLN A 1 234 ? 12.826 -4.474 8.872 1.00 97.12 234 GLN A C 1
ATOM 1877 O O . GLN A 1 234 ? 13.814 -4.929 9.448 1.00 97.12 234 GLN A O 1
ATOM 1882 N N . ILE A 1 235 ? 12.790 -4.317 7.546 1.00 96.69 235 ILE A N 1
ATOM 1883 C CA . ILE A 1 235 ? 13.899 -4.686 6.651 1.00 96.69 235 ILE A CA 1
ATOM 1884 C C . ILE A 1 235 ? 14.937 -3.555 6.559 1.00 96.69 235 ILE A C 1
ATOM 1886 O O . ILE A 1 235 ? 16.137 -3.814 6.479 1.00 96.69 235 ILE A O 1
ATOM 1890 N N . LEU A 1 236 ? 14.478 -2.302 6.574 1.00 95.62 236 LEU A N 1
ATOM 1891 C CA . LEU A 1 236 ? 15.257 -1.087 6.335 1.00 95.62 236 LEU A CA 1
ATOM 1892 C C . LEU A 1 236 ? 14.889 0.011 7.357 1.00 95.62 236 LEU A C 1
ATOM 1894 O O . LEU A 1 236 ? 14.251 1.007 7.000 1.00 95.62 236 LEU A O 1
ATOM 1898 N N . PRO A 1 237 ? 15.285 -0.132 8.634 1.00 93.88 237 PRO A N 1
ATOM 1899 C CA . PRO A 1 237 ? 14.840 0.761 9.712 1.00 93.88 237 PRO A CA 1
ATOM 1900 C C . PRO A 1 237 ? 15.197 2.235 9.468 1.00 93.88 237 PRO A C 1
ATOM 1902 O O . PRO A 1 237 ? 14.376 3.127 9.706 1.00 93.88 237 PRO A O 1
ATOM 1905 N N . ASP A 1 238 ? 16.379 2.479 8.900 1.00 92.88 238 ASP A N 1
ATOM 1906 C CA . ASP A 1 238 ? 16.941 3.819 8.695 1.00 92.88 238 ASP A CA 1
ATOM 1907 C C . ASP A 1 238 ? 16.605 4.432 7.323 1.00 92.88 238 ASP A C 1
ATOM 1909 O O . ASP A 1 238 ? 17.120 5.495 6.981 1.00 92.88 238 ASP A O 1
ATOM 1913 N N . LYS A 1 239 ? 15.790 3.763 6.495 1.00 93.44 239 LYS A N 1
ATOM 1914 C CA . LYS A 1 239 ? 15.407 4.259 5.161 1.00 93.44 239 LYS A CA 1
ATOM 1915 C C . LYS A 1 239 ? 14.005 4.833 5.171 1.00 93.44 239 LYS A C 1
ATOM 1917 O O . LYS A 1 239 ? 13.116 4.272 5.810 1.00 93.44 239 LYS A O 1
ATOM 1922 N N . ASP A 1 240 ? 13.788 5.910 4.431 1.00 94.81 240 ASP A N 1
ATOM 1923 C CA . ASP A 1 240 ? 12.455 6.478 4.252 1.00 94.81 240 ASP A CA 1
ATOM 1924 C C . ASP A 1 240 ? 11.543 5.515 3.487 1.00 94.81 240 ASP A C 1
ATOM 1926 O O . ASP A 1 240 ? 11.970 4.851 2.537 1.00 94.81 240 ASP A O 1
ATOM 1930 N N . TYR A 1 241 ? 10.292 5.428 3.935 1.00 96.31 241 TYR A N 1
ATOM 1931 C CA . TYR A 1 241 ? 9.223 4.701 3.267 1.00 96.31 241 TYR A CA 1
ATOM 1932 C C . TYR A 1 241 ? 8.541 5.642 2.275 1.00 96.31 241 TYR A C 1
ATOM 1934 O O . TYR A 1 241 ? 8.017 6.678 2.678 1.00 96.31 241 TYR A O 1
ATOM 1942 N N . VAL A 1 242 ? 8.559 5.306 0.987 1.00 95.31 242 VAL A N 1
ATOM 1943 C CA . VAL A 1 242 ? 8.010 6.169 -0.070 1.00 95.31 242 VAL A CA 1
ATOM 1944 C C . VAL A 1 242 ? 6.683 5.606 -0.562 1.00 95.31 242 VAL A C 1
ATOM 1946 O O . VAL A 1 242 ? 6.620 4.442 -0.946 1.00 95.31 242 VAL A O 1
ATOM 1949 N N . THR A 1 243 ? 5.622 6.410 -0.566 1.00 94.12 243 THR A N 1
ATOM 1950 C CA . THR A 1 243 ? 4.258 5.954 -0.874 1.00 94.12 243 THR A CA 1
ATOM 1951 C C . THR A 1 243 ? 3.396 7.072 -1.461 1.00 94.12 243 THR A C 1
ATOM 1953 O O . THR A 1 243 ? 3.634 8.249 -1.204 1.00 94.12 243 THR A O 1
ATOM 1956 N N . ASN A 1 244 ? 2.367 6.702 -2.230 1.00 91.00 244 ASN A N 1
ATOM 1957 C CA . ASN A 1 244 ? 1.388 7.641 -2.793 1.00 91.00 244 ASN A CA 1
ATOM 1958 C C . ASN A 1 244 ? 0.030 7.555 -2.079 1.00 91.00 244 ASN A C 1
ATOM 1960 O O . ASN A 1 244 ? -0.890 8.300 -2.407 1.00 91.00 244 ASN A O 1
ATOM 1964 N N . TYR A 1 245 ? -0.092 6.701 -1.057 1.00 92.88 245 TYR A N 1
ATOM 1965 C CA . TYR A 1 245 ? -1.327 6.468 -0.307 1.00 92.88 245 TYR A CA 1
ATOM 1966 C C . TYR A 1 245 ? -1.586 7.546 0.748 1.00 92.88 245 TYR A C 1
ATOM 1968 O O . TYR A 1 245 ? -1.751 7.275 1.938 1.00 92.88 245 TYR A O 1
ATOM 1976 N N . PHE A 1 246 ? -1.618 8.796 0.306 1.00 93.62 246 PHE A N 1
ATOM 1977 C CA . PHE A 1 246 ? -1.982 9.936 1.129 1.00 93.62 246 PHE A CA 1
ATOM 1978 C C . PHE A 1 246 ? -3.450 10.335 0.918 1.00 93.62 246 PHE A C 1
ATOM 1980 O O . PHE A 1 246 ? -4.090 10.004 -0.081 1.00 93.62 246 PHE A O 1
ATOM 1987 N N . THR A 1 247 ? -4.000 11.048 1.893 1.00 93.56 247 THR A N 1
ATOM 1988 C CA . THR A 1 247 ? -5.351 11.602 1.849 1.00 93.56 247 THR A CA 1
ATOM 1989 C C . THR A 1 247 ? -5.395 12.879 1.015 1.00 93.56 247 THR A C 1
ATOM 1991 O O . THR A 1 247 ? -4.398 13.590 0.861 1.00 93.56 247 THR A O 1
ATOM 1994 N N . LYS A 1 248 ? -6.587 13.192 0.505 1.00 90.50 248 LYS A N 1
ATOM 1995 C CA . LYS A 1 248 ? -6.870 14.387 -0.289 1.00 90.50 248 LYS A CA 1
ATOM 1996 C C . LYS A 1 248 ? -7.510 15.482 0.565 1.00 90.50 248 LYS A C 1
ATOM 1998 O O . LYS A 1 248 ? -8.369 15.216 1.413 1.00 90.50 248 LYS A O 1
ATOM 2003 N N . GLY A 1 249 ? -7.085 16.717 0.320 1.00 88.62 249 GLY A N 1
ATOM 2004 C CA . GLY A 1 249 ? -7.524 17.927 1.003 1.00 88.62 249 GLY A CA 1
ATOM 2005 C C . GLY A 1 249 ? -8.859 18.495 0.524 1.00 88.62 249 GLY A C 1
ATOM 2006 O O . GLY A 1 249 ? -9.682 17.816 -0.087 1.00 88.62 249 GLY A O 1
ATOM 2007 N N . LEU A 1 250 ? -9.102 19.772 0.840 1.00 84.25 250 LEU A N 1
ATOM 2008 C CA . LEU A 1 250 ? -10.368 20.462 0.552 1.00 84.25 250 LEU A CA 1
ATOM 2009 C C . LEU A 1 250 ? -10.685 20.576 -0.944 1.00 84.25 250 LEU A C 1
ATOM 2011 O O . LEU A 1 250 ? -11.856 20.526 -1.312 1.00 84.25 250 LEU A O 1
ATOM 2015 N N . ASP A 1 251 ? -9.659 20.731 -1.773 1.00 80.62 251 ASP A N 1
ATOM 2016 C CA . ASP A 1 251 ? -9.746 20.880 -3.226 1.00 80.62 251 ASP A CA 1
ATOM 2017 C C . ASP A 1 251 ? -9.647 19.539 -3.977 1.00 80.62 251 ASP A C 1
ATOM 2019 O O . ASP A 1 251 ? -9.664 19.516 -5.207 1.00 80.62 251 ASP A O 1
ATOM 2023 N N . GLY A 1 252 ? -9.527 18.425 -3.244 1.00 75.62 252 GLY A N 1
ATOM 2024 C CA . GLY A 1 252 ? -9.356 17.083 -3.799 1.00 75.62 252 GLY A CA 1
ATOM 2025 C C . GLY A 1 252 ? -8.002 16.835 -4.477 1.00 75.62 252 GLY A C 1
ATOM 2026 O O . GLY A 1 252 ? -7.796 15.742 -5.003 1.00 75.62 252 GLY A O 1
ATOM 2027 N N . LYS A 1 253 ? -7.093 17.818 -4.472 1.00 74.00 253 LYS A N 1
ATOM 2028 C CA . LYS A 1 253 ? -5.794 17.767 -5.161 1.00 74.00 253 LYS A CA 1
ATOM 2029 C C . LYS A 1 253 ? -4.627 17.847 -4.194 1.00 74.00 253 LYS A C 1
ATOM 2031 O O . LYS A 1 253 ? -3.617 17.187 -4.399 1.00 74.00 253 LYS A O 1
ATOM 2036 N N . GLU A 1 254 ? -4.770 18.634 -3.136 1.00 82.69 254 GLU A N 1
ATOM 2037 C CA . GLU A 1 254 ? -3.734 18.776 -2.131 1.00 82.69 254 GLU A CA 1
ATOM 2038 C C . GLU A 1 254 ? -3.580 17.473 -1.340 1.00 82.69 254 GLU A C 1
ATOM 2040 O O . GLU A 1 254 ? -4.523 16.997 -0.703 1.00 82.69 254 GLU A O 1
ATOM 2045 N N . ILE A 1 255 ? -2.375 16.914 -1.365 1.00 86.00 255 ILE A N 1
ATOM 2046 C CA . ILE A 1 255 ? -1.980 15.799 -0.512 1.00 86.00 255 ILE A CA 1
ATOM 2047 C C . ILE A 1 255 ? -1.881 16.295 0.936 1.00 86.00 255 ILE A C 1
ATOM 2049 O O . ILE A 1 255 ? -1.218 17.296 1.201 1.00 86.00 255 ILE A O 1
ATOM 2053 N N . LYS A 1 256 ? -2.561 15.627 1.877 1.00 91.50 256 LYS A N 1
ATOM 2054 C CA . LYS A 1 256 ? -2.667 16.101 3.271 1.00 91.50 256 LYS A CA 1
ATOM 2055 C C . LYS A 1 256 ? -1.863 15.293 4.272 1.00 91.50 256 LYS A C 1
ATOM 2057 O O . LYS A 1 256 ? -0.906 15.811 4.837 1.00 91.50 256 LYS A O 1
ATOM 2062 N N . ILE A 1 257 ? -2.282 14.066 4.546 1.00 93.94 257 ILE A N 1
ATOM 2063 C CA . ILE A 1 257 ? -1.634 13.185 5.522 1.00 93.94 257 ILE A CA 1
ATOM 2064 C C . ILE A 1 257 ? -1.472 11.800 4.917 1.00 93.94 257 ILE A C 1
ATOM 2066 O O . ILE A 1 257 ? -2.170 11.448 3.968 1.00 93.94 257 ILE A O 1
ATOM 2070 N N . TRP A 1 258 ? -0.586 10.990 5.478 1.00 96.44 258 TRP A N 1
ATOM 2071 C CA . TRP A 1 258 ? -0.499 9.595 5.080 1.00 96.44 258 TRP A CA 1
ATOM 2072 C C . TRP A 1 258 ? -1.773 8.839 5.493 1.00 96.44 258 TRP A C 1
ATOM 2074 O O . TRP A 1 258 ? -2.222 8.923 6.639 1.00 96.44 258 TRP A O 1
ATOM 2084 N N . GLY A 1 259 ? -2.375 8.100 4.558 1.00 95.75 259 GLY A N 1
ATOM 2085 C CA . GLY A 1 259 ? -3.631 7.379 4.768 1.00 95.75 259 GLY A CA 1
ATOM 2086 C C . GLY A 1 259 ? -3.511 6.234 5.773 1.00 95.75 259 GLY A C 1
ATOM 2087 O O . GLY A 1 259 ? -4.456 5.980 6.523 1.00 95.75 259 GLY A O 1
ATOM 2088 N N . GLY A 1 260 ? -2.331 5.609 5.879 1.00 97.25 260 GLY A N 1
ATOM 2089 C CA . GLY A 1 260 ? -2.063 4.541 6.850 1.00 97.25 260 GLY A CA 1
ATOM 2090 C C . GLY A 1 260 ? -2.245 4.957 8.316 1.00 97.25 260 GLY A C 1
ATOM 2091 O O . GLY A 1 260 ? -2.494 4.103 9.169 1.00 97.25 260 GLY A O 1
ATOM 2092 N N . ASN A 1 261 ? -2.259 6.263 8.617 1.00 97.44 261 ASN A N 1
ATOM 2093 C CA . ASN A 1 261 ? -2.627 6.776 9.940 1.00 97.44 261 ASN A CA 1
ATOM 2094 C C . ASN A 1 261 ? -4.028 6.378 10.402 1.00 97.44 261 ASN A C 1
ATOM 2096 O O . ASN A 1 261 ? -4.304 6.481 11.596 1.00 97.44 261 ASN A O 1
ATOM 2100 N N . ILE A 1 262 ? -4.914 5.924 9.511 1.00 97.00 262 ILE A N 1
ATOM 2101 C CA . ILE A 1 262 ? -6.235 5.435 9.914 1.00 97.00 262 ILE A CA 1
ATOM 2102 C C . ILE A 1 262 ? -6.122 4.280 10.917 1.00 97.00 262 ILE A C 1
ATOM 2104 O O . ILE A 1 262 ? -6.909 4.206 11.858 1.00 97.00 262 ILE A O 1
ATOM 2108 N N . VAL A 1 263 ? -5.096 3.432 10.780 1.00 97.75 263 VAL A N 1
ATOM 2109 C CA . VAL A 1 263 ? -4.824 2.324 11.705 1.00 97.75 263 VAL A CA 1
ATOM 2110 C C . VAL A 1 263 ? -4.445 2.860 13.083 1.00 97.75 263 VAL A C 1
ATOM 2112 O O . VAL A 1 263 ? -5.048 2.478 14.085 1.00 97.75 263 VAL A O 1
ATOM 2115 N N . GLU A 1 264 ? -3.504 3.803 13.145 1.00 96.94 264 GLU A N 1
ATOM 2116 C CA . GLU A 1 264 ? -3.100 4.443 14.404 1.00 96.94 264 GLU A CA 1
ATOM 2117 C C . GLU A 1 264 ? -4.250 5.212 15.050 1.00 96.94 264 GLU A C 1
ATOM 2119 O O . GLU A 1 264 ? -4.415 5.182 16.270 1.00 96.94 264 GLU A O 1
ATOM 2124 N N . PHE A 1 265 ? -5.082 5.870 14.243 1.00 96.75 265 PHE A N 1
ATOM 2125 C CA . PHE A 1 265 ? -6.263 6.576 14.720 1.00 96.75 265 PHE A CA 1
ATOM 2126 C C . PHE A 1 265 ? -7.255 5.605 15.374 1.00 96.75 265 PHE A C 1
ATOM 2128 O O . PHE A 1 265 ? -7.730 5.863 16.483 1.00 96.75 265 PHE A O 1
ATOM 2135 N N . MET A 1 266 ? -7.527 4.456 14.746 1.00 97.12 266 MET A N 1
ATOM 2136 C CA . MET A 1 266 ? -8.389 3.407 15.306 1.00 97.12 266 MET A CA 1
ATOM 2137 C C . MET A 1 266 ? -7.821 2.818 16.608 1.00 97.12 266 MET A C 1
ATOM 2139 O O . MET A 1 266 ? -8.581 2.579 17.549 1.00 97.12 266 MET A O 1
ATOM 2143 N N . ILE A 1 267 ? -6.498 2.649 16.697 1.00 96.69 267 ILE A N 1
ATOM 2144 C CA . ILE A 1 267 ? -5.815 2.134 17.895 1.00 96.69 267 ILE A CA 1
ATOM 2145 C C . ILE A 1 267 ? -5.870 3.144 19.042 1.00 96.69 267 ILE A C 1
ATOM 2147 O O . ILE A 1 267 ? -6.320 2.821 20.144 1.00 96.69 267 ILE A O 1
ATOM 2151 N N . GLN A 1 268 ? -5.440 4.383 18.803 1.00 95.81 268 GLN A N 1
ATOM 2152 C CA . GLN A 1 268 ? -5.324 5.400 19.851 1.00 95.81 268 GLN A CA 1
ATOM 2153 C C . GLN A 1 268 ? -6.690 5.876 20.362 1.00 95.81 268 GLN A C 1
ATOM 2155 O O . GLN A 1 268 ? -6.795 6.282 21.522 1.00 95.81 268 GLN A O 1
ATOM 2160 N N . SER A 1 269 ? -7.738 5.767 19.534 1.00 94.56 269 SER A N 1
ATOM 2161 C CA . SER A 1 269 ? -9.135 6.011 19.922 1.00 94.56 269 SER A CA 1
ATOM 2162 C C . SER A 1 269 ? -9.808 4.823 20.625 1.00 94.56 269 SER A C 1
ATOM 2164 O O . SER A 1 269 ? -10.971 4.93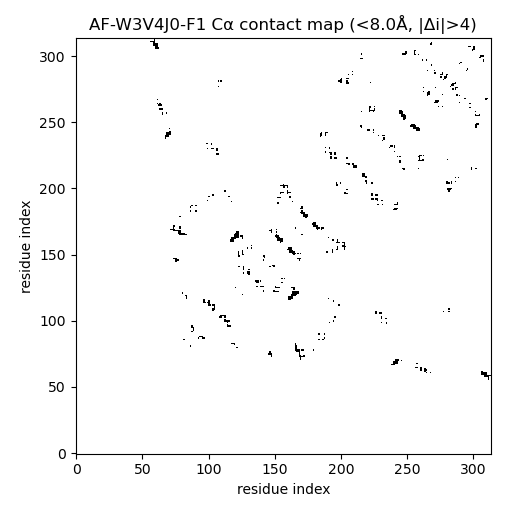6 21.010 1.00 94.56 269 SER A O 1
ATOM 2166 N N . LYS A 1 270 ? -9.100 3.694 20.812 1.00 93.25 270 LYS A N 1
ATOM 2167 C CA . LYS A 1 270 ? -9.628 2.419 21.341 1.00 93.25 270 LYS A CA 1
ATOM 2168 C C . LYS A 1 270 ? -10.788 1.834 20.516 1.00 93.25 270 LYS A C 1
ATOM 2170 O O . LYS A 1 270 ? -11.549 1.015 21.028 1.00 93.25 270 LYS A O 1
ATOM 2175 N N . HIS A 1 271 ? -10.936 2.236 19.254 1.00 95.88 271 HIS A N 1
ATOM 2176 C CA . HIS A 1 271 ? -11.969 1.708 18.362 1.00 95.88 271 HIS A CA 1
ATOM 2177 C C . HIS A 1 271 ? -11.642 0.290 17.874 1.00 95.88 271 HIS A C 1
ATOM 2179 O O . HIS A 1 271 ? -12.537 -0.531 17.667 1.00 95.88 271 HIS A O 1
ATOM 2185 N N . SER A 1 272 ? -10.359 -0.013 17.675 1.00 97.00 272 SER A N 1
ATOM 2186 C CA . SER A 1 272 ? -9.874 -1.358 17.350 1.00 97.00 272 SER A CA 1
ATOM 2187 C C . SER A 1 272 ? -8.439 -1.532 17.819 1.00 97.00 272 SER A C 1
ATOM 2189 O O . SER A 1 272 ? -7.652 -0.591 17.811 1.00 97.00 272 SER A O 1
ATOM 2191 N N . SER A 1 273 ? -8.074 -2.744 18.204 1.00 97.94 273 SER A N 1
ATOM 2192 C CA . SER A 1 273 ? -6.684 -3.127 18.426 1.00 97.94 273 SER A CA 1
ATOM 2193 C C . SER A 1 273 ? -5.974 -3.425 17.102 1.00 97.94 273 SER A C 1
ATOM 2195 O O . SER A 1 273 ? -6.595 -3.822 16.114 1.00 97.94 273 SER A O 1
ATOM 2197 N N . LEU A 1 274 ? -4.641 -3.310 17.095 1.00 98.00 274 LEU A N 1
ATOM 2198 C CA . LEU A 1 274 ? -3.820 -3.723 15.950 1.00 98.00 274 LEU A CA 1
ATOM 2199 C C . LEU A 1 274 ? -4.065 -5.194 15.575 1.00 98.00 274 LEU A C 1
ATOM 2201 O O . LEU A 1 274 ? -4.058 -5.554 14.403 1.00 98.00 274 LEU A O 1
ATOM 2205 N N . GLU A 1 275 ? -4.292 -6.041 16.577 1.00 98.00 275 GLU A N 1
ATOM 2206 C CA . GLU A 1 275 ? -4.559 -7.464 16.398 1.00 98.00 275 GLU A CA 1
ATOM 2207 C C . GLU A 1 275 ? -5.876 -7.715 15.651 1.00 98.00 275 GLU A C 1
ATOM 2209 O O . GLU A 1 275 ? -5.892 -8.516 14.721 1.00 98.00 275 GLU A O 1
ATOM 2214 N N . GLU A 1 276 ? -6.950 -7.001 15.995 1.00 98.25 276 GLU A N 1
ATOM 2215 C CA . GLU A 1 276 ? -8.240 -7.098 15.295 1.00 98.25 276 GLU A CA 1
ATOM 2216 C C . GLU A 1 276 ? -8.130 -6.624 13.843 1.00 98.25 276 GLU A C 1
ATOM 2218 O O . GLU A 1 276 ? -8.608 -7.306 12.938 1.00 98.25 276 GLU A O 1
ATOM 2223 N N . ILE A 1 277 ? -7.443 -5.501 13.602 1.00 98.38 277 ILE A N 1
ATOM 2224 C CA . ILE A 1 277 ? -7.209 -4.973 12.248 1.00 98.38 277 ILE A CA 1
ATOM 2225 C C . ILE A 1 277 ? -6.401 -5.980 11.419 1.00 98.38 277 ILE A C 1
ATOM 2227 O O . ILE A 1 277 ? -6.776 -6.306 10.292 1.00 98.38 277 ILE A O 1
ATOM 2231 N N . ARG A 1 278 ? -5.325 -6.530 11.995 1.00 98.38 278 ARG A N 1
ATOM 2232 C CA . ARG A 1 278 ? -4.471 -7.537 11.355 1.00 98.38 278 ARG A CA 1
ATOM 2233 C C . ARG A 1 278 ? -5.243 -8.810 11.020 1.00 98.38 278 ARG A C 1
ATOM 2235 O O . ARG A 1 278 ? -5.114 -9.308 9.908 1.00 98.38 278 ARG A O 1
ATOM 2242 N N . GLN A 1 279 ? -6.045 -9.336 11.945 1.00 97.62 279 GLN A N 1
ATOM 2243 C CA . GLN A 1 279 ? -6.850 -10.536 11.702 1.00 97.62 279 GLN A CA 1
ATOM 2244 C C . GLN A 1 279 ? -7.949 -10.288 10.660 1.00 97.62 279 GLN A C 1
ATOM 2246 O O . GLN A 1 279 ? -8.205 -11.149 9.818 1.00 97.62 279 GLN A O 1
ATOM 2251 N N . ALA A 1 280 ? -8.583 -9.115 10.671 1.00 97.56 280 ALA A N 1
ATOM 2252 C CA . ALA A 1 280 ? -9.547 -8.749 9.639 1.00 97.56 280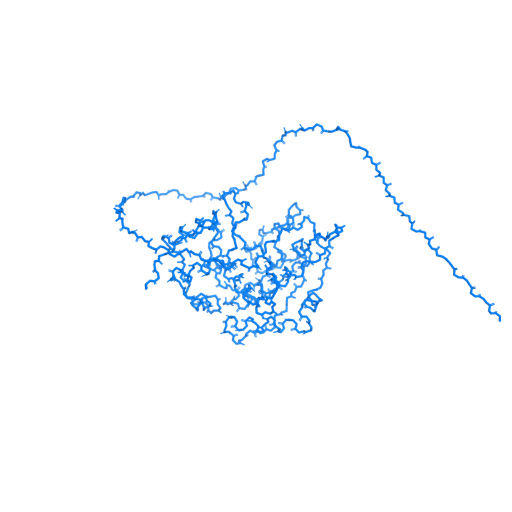 ALA A CA 1
ATOM 2253 C C . ALA A 1 280 ? -8.891 -8.729 8.252 1.00 97.56 280 ALA A C 1
ATOM 2255 O O . ALA A 1 280 ? -9.381 -9.369 7.325 1.00 97.56 280 ALA A O 1
ATOM 2256 N N . TYR A 1 281 ? -7.728 -8.087 8.146 1.00 97.88 281 TYR A N 1
ATOM 2257 C CA . TYR A 1 281 ? -6.962 -7.978 6.909 1.00 97.88 281 TYR A CA 1
ATOM 2258 C C . TYR A 1 281 ? -6.402 -9.325 6.405 1.00 97.88 281 TYR A C 1
ATOM 2260 O O . TYR A 1 281 ? -6.582 -9.702 5.246 1.00 97.88 281 TYR A O 1
ATOM 2268 N N . ALA A 1 282 ? -5.718 -10.077 7.270 1.00 96.62 282 ALA A N 1
ATOM 2269 C CA . ALA A 1 282 ? -4.968 -11.273 6.881 1.00 96.62 282 ALA A CA 1
ATOM 2270 C C . ALA A 1 282 ? -5.822 -12.552 6.832 1.00 96.62 282 ALA A C 1
ATOM 2272 O O . ALA A 1 282 ? -5.511 -13.475 6.069 1.00 96.62 282 ALA A O 1
ATOM 2273 N N . GLU A 1 283 ? -6.883 -12.621 7.643 1.00 95.25 283 GLU A N 1
ATOM 2274 C CA . GLU A 1 283 ? -7.703 -13.826 7.833 1.00 95.25 283 GLU A CA 1
ATOM 2275 C C . GLU A 1 283 ? -9.178 -13.637 7.456 1.00 95.25 283 GLU A C 1
ATOM 2277 O O . GLU A 1 283 ? -9.909 -14.626 7.405 1.00 95.25 283 GLU A O 1
ATOM 2282 N N . GLY A 1 284 ? -9.628 -12.409 7.175 1.00 94.44 284 GLY A N 1
ATOM 2283 C CA . GLY A 1 284 ? -11.017 -12.128 6.802 1.00 94.44 284 GLY A CA 1
ATOM 2284 C C . GLY A 1 284 ? -11.968 -12.118 7.996 1.00 94.44 284 GLY A C 1
ATOM 2285 O O . GLY A 1 284 ? -13.167 -12.363 7.843 1.00 94.44 284 GLY A O 1
ATOM 2286 N N . LYS A 1 285 ? -11.452 -11.881 9.210 1.00 96.38 285 LYS A N 1
ATOM 2287 C CA . LYS A 1 285 ? -12.305 -11.634 10.382 1.00 96.38 285 LYS A CA 1
ATOM 2288 C C . LYS A 1 285 ? -13.132 -10.350 10.188 1.00 96.38 285 LYS A C 1
ATOM 2290 O O . LYS A 1 285 ? -12.763 -9.498 9.380 1.00 96.38 285 LYS A O 1
ATOM 2295 N N . PRO A 1 286 ? -14.248 -10.181 10.921 1.00 95.38 286 PRO A N 1
ATOM 2296 C CA . PRO A 1 286 ? -15.024 -8.948 10.867 1.00 95.38 286 PRO A CA 1
ATOM 2297 C C . PRO A 1 286 ? -14.162 -7.713 11.151 1.00 95.38 286 PRO A C 1
ATOM 2299 O O . PRO A 1 286 ? -13.434 -7.674 12.140 1.00 95.38 286 PRO A O 1
ATOM 2302 N N . PHE A 1 287 ? -14.273 -6.706 10.287 1.00 96.06 287 PHE A N 1
ATOM 2303 C CA . PHE A 1 287 ? -13.591 -5.426 10.439 1.00 96.06 287 PHE A CA 1
ATOM 2304 C C . PHE A 1 287 ? -14.533 -4.405 11.081 1.00 96.06 287 PHE A C 1
ATOM 2306 O O . PHE A 1 287 ? -15.633 -4.174 10.571 1.00 96.06 287 PHE A O 1
ATOM 2313 N N . ASN A 1 288 ? -14.110 -3.791 12.186 1.00 94.94 288 ASN A N 1
ATOM 2314 C CA . ASN A 1 288 ? -14.863 -2.723 12.834 1.00 94.94 288 ASN A CA 1
ATOM 2315 C C . ASN A 1 288 ? -14.564 -1.397 12.120 1.00 94.94 288 ASN A C 1
ATOM 2317 O O . ASN A 1 288 ? -13.465 -0.866 12.242 1.00 94.94 288 ASN A O 1
ATOM 2321 N N . LYS A 1 289 ? -15.504 -0.903 11.308 1.00 94.62 289 LYS A N 1
ATOM 2322 C CA . LYS A 1 289 ? -15.338 0.371 10.595 1.00 94.62 289 LYS A CA 1
ATOM 2323 C C . LYS A 1 289 ? -15.588 1.536 11.540 1.00 94.62 289 LYS A C 1
ATOM 2325 O O . LYS A 1 289 ? -16.489 1.472 12.372 1.00 94.62 289 LYS A O 1
ATOM 2330 N N . LEU A 1 290 ? -14.878 2.639 11.305 1.00 94.12 290 LEU A N 1
ATOM 2331 C CA . LEU A 1 290 ? -15.169 3.892 11.989 1.00 94.12 290 LEU A CA 1
ATOM 2332 C C . LEU A 1 290 ? -16.612 4.315 11.707 1.00 94.12 290 LEU A C 1
ATOM 2334 O O . LEU A 1 290 ? -17.062 4.329 10.560 1.00 94.12 290 LEU A O 1
ATOM 2338 N N . ASP A 1 291 ? -17.307 4.724 12.759 1.00 92.56 291 ASP A N 1
ATOM 2339 C CA . ASP A 1 291 ? -18.661 5.248 12.699 1.00 92.56 291 ASP A CA 1
ATOM 2340 C C . ASP A 1 291 ? -18.821 6.480 13.606 1.00 92.56 291 ASP A C 1
ATOM 2342 O O . ASP A 1 291 ? -17.895 6.919 14.302 1.00 92.56 291 ASP A O 1
ATOM 2346 N N . GLY A 1 292 ? -20.004 7.095 13.531 1.00 92.69 292 GLY A N 1
ATOM 2347 C CA . GLY A 1 292 ? -20.395 8.211 14.388 1.00 92.69 292 GLY A CA 1
ATOM 2348 C C . GLY A 1 292 ? -19.354 9.332 14.445 1.00 92.69 292 GLY A C 1
ATOM 2349 O O . GLY A 1 292 ? -18.876 9.819 13.423 1.00 92.69 292 GLY A O 1
ATOM 2350 N N . LYS A 1 293 ? -19.002 9.754 15.665 1.00 92.50 293 LYS A N 1
ATOM 2351 C CA . LYS A 1 293 ? -18.070 10.868 15.887 1.00 92.50 293 LYS A CA 1
ATOM 2352 C C . LYS A 1 293 ? -16.648 10.554 15.410 1.00 92.50 293 LYS A C 1
ATOM 2354 O O . LYS A 1 293 ? -16.004 11.431 14.850 1.00 92.50 293 LYS A O 1
ATOM 2359 N N . LEU A 1 294 ? -16.164 9.328 15.613 1.00 93.38 294 LEU A N 1
ATOM 2360 C CA . LEU A 1 294 ? -14.787 8.965 15.260 1.00 93.38 294 LEU A CA 1
ATOM 2361 C C . LEU A 1 294 ? -14.571 8.978 13.746 1.00 93.38 294 LEU A C 1
ATOM 2363 O O . LEU A 1 294 ? -13.512 9.395 13.284 1.00 93.38 294 LEU A O 1
ATOM 2367 N N . LEU A 1 295 ? -15.587 8.585 12.975 1.00 93.75 295 LEU A N 1
ATOM 2368 C CA . LEU A 1 295 ? -15.566 8.712 11.521 1.00 93.75 295 LEU A CA 1
ATOM 2369 C C . LEU A 1 295 ? -15.437 10.175 11.074 1.00 93.75 295 LEU A C 1
ATOM 2371 O O . LEU A 1 295 ? -14.636 10.485 10.196 1.00 93.75 295 LEU A O 1
ATOM 2375 N N . GLU A 1 296 ? -16.207 11.078 11.680 1.00 92.50 296 GLU A N 1
ATOM 2376 C CA . GLU A 1 296 ? -16.171 12.505 11.340 1.00 92.50 296 GLU A CA 1
ATOM 2377 C C . GLU A 1 296 ? -14.870 13.184 11.794 1.00 92.50 296 GLU A C 1
ATOM 2379 O O . GLU A 1 296 ? -14.318 14.017 11.068 1.00 92.50 296 GLU A O 1
ATOM 2384 N N . ASP A 1 297 ? -14.329 12.783 12.947 1.00 94.12 297 ASP A N 1
ATOM 2385 C CA . ASP A 1 297 ? -13.017 13.227 13.423 1.00 94.12 297 ASP A CA 1
ATOM 2386 C C . ASP A 1 297 ? -11.907 12.779 12.453 1.00 94.12 297 ASP A C 1
ATOM 2388 O O . ASP A 1 297 ? -11.074 13.599 12.059 1.00 94.12 297 ASP A O 1
ATOM 2392 N N . TRP A 1 298 ? -11.931 11.515 12.004 1.00 94.62 298 TRP A N 1
ATOM 2393 C CA . TRP A 1 298 ? -10.999 11.008 10.992 1.00 94.62 298 TRP A CA 1
ATOM 2394 C C . TRP A 1 298 ? -11.122 11.775 9.676 1.00 94.62 298 TRP A C 1
ATOM 2396 O O . TRP A 1 298 ? -10.119 12.270 9.176 1.00 94.62 298 TRP A O 1
ATOM 2406 N N . LYS A 1 299 ? -12.332 11.937 9.125 1.00 92.88 299 LYS A N 1
ATOM 2407 C CA . LYS A 1 299 ? -12.536 12.683 7.870 1.00 92.88 299 LYS A CA 1
ATOM 2408 C C . LYS A 1 299 ? -12.018 14.116 7.972 1.00 92.88 299 LYS A C 1
ATOM 2410 O O . LYS A 1 299 ? -11.394 14.617 7.038 1.00 92.88 299 LYS A O 1
ATOM 2415 N N . THR A 1 300 ? -12.255 14.771 9.108 1.00 93.12 300 THR A N 1
ATOM 2416 C CA . THR A 1 300 ? -11.767 16.129 9.371 1.00 93.12 300 THR A CA 1
ATOM 2417 C C . THR A 1 300 ? -10.243 16.162 9.405 1.00 93.12 300 THR A C 1
ATOM 2419 O O . THR A 1 300 ? -9.634 17.002 8.742 1.00 93.12 300 THR A O 1
ATOM 2422 N N . TYR A 1 301 ? -9.621 15.234 10.132 1.00 94.31 301 TYR A N 1
ATOM 2423 C CA . TYR A 1 301 ? -8.169 15.110 10.190 1.00 94.31 301 TYR A CA 1
ATOM 2424 C C . TYR A 1 301 ? -7.570 14.811 8.810 1.00 94.31 301 TYR A C 1
ATOM 2426 O O . TYR A 1 301 ? -6.697 15.543 8.354 1.00 94.31 301 TYR A O 1
ATOM 2434 N N . ALA A 1 302 ? -8.105 13.822 8.100 1.00 93.75 302 ALA A N 1
ATOM 2435 C CA . ALA A 1 302 ? -7.672 13.426 6.768 1.00 93.75 302 ALA A CA 1
ATOM 2436 C C . ALA A 1 302 ? -7.764 14.561 5.740 1.00 93.75 302 ALA A C 1
ATOM 2438 O O . ALA A 1 302 ? -6.907 14.669 4.866 1.00 93.75 302 ALA A O 1
ATOM 2439 N N . LYS A 1 303 ? -8.781 15.424 5.851 1.00 93.56 303 LYS A N 1
ATOM 2440 C CA . LYS A 1 303 ? -9.017 16.529 4.911 1.00 93.56 303 LYS A CA 1
ATOM 2441 C C . LYS A 1 303 ? -8.260 17.810 5.264 1.00 93.56 303 LYS A C 1
ATOM 2443 O O . LYS A 1 303 ? -7.917 18.587 4.374 1.00 93.56 303 LYS A O 1
ATOM 2448 N N . LEU A 1 304 ? -8.036 18.073 6.552 1.00 91.81 304 LEU A N 1
ATOM 2449 C CA . LEU A 1 304 ? -7.472 19.342 7.029 1.00 91.81 304 LEU A CA 1
ATOM 2450 C C . LEU A 1 304 ? -6.055 19.217 7.601 1.00 91.81 304 LEU A C 1
ATOM 2452 O O . LEU A 1 304 ? -5.428 20.241 7.853 1.00 91.81 304 LEU A O 1
ATOM 2456 N N . GLY A 1 305 ? -5.570 18.004 7.871 1.00 89.38 305 GLY A N 1
ATOM 2457 C CA . GLY A 1 305 ? -4.330 17.754 8.617 1.00 89.38 305 GLY A CA 1
ATOM 2458 C C . GLY A 1 305 ? -4.389 18.199 10.085 1.00 89.38 305 GLY A C 1
ATOM 2459 O O . GLY A 1 305 ? -3.380 18.186 10.787 1.00 89.38 305 GLY A O 1
ATOM 2460 N N . LYS A 1 306 ? -5.562 18.618 10.577 1.00 88.88 306 LYS A N 1
ATOM 2461 C CA . LYS A 1 306 ? -5.731 19.128 11.940 1.00 88.88 306 LYS A CA 1
ATOM 2462 C C . LYS A 1 306 ? -5.821 17.965 12.923 1.00 88.88 306 LYS A C 1
ATOM 2464 O O . LYS A 1 306 ? -6.818 17.247 12.914 1.00 88.88 306 LYS A O 1
ATOM 2469 N N . ILE A 1 307 ? -4.804 17.824 13.772 1.00 89.25 307 ILE A N 1
ATOM 2470 C CA . ILE A 1 307 ? -4.717 16.764 14.783 1.00 89.25 307 ILE A CA 1
ATOM 2471 C C . ILE A 1 307 ? -5.973 16.769 15.672 1.00 89.25 307 ILE A C 1
ATOM 2473 O O . ILE A 1 307 ? -6.256 17.791 16.308 1.00 89.25 307 ILE A O 1
ATOM 2477 N N . PRO A 1 308 ? -6.738 15.663 15.702 1.00 87.62 308 PRO A N 1
ATOM 2478 C CA . PRO A 1 308 ? -7.918 15.552 16.534 1.00 87.62 308 PRO A CA 1
ATOM 2479 C C . PRO A 1 308 ? -7.548 15.218 17.979 1.00 87.62 308 PRO A C 1
ATOM 2481 O O . PRO A 1 308 ? -6.561 14.539 18.274 1.00 87.62 308 PRO A O 1
ATOM 2484 N N . ASP A 1 309 ? -8.418 15.667 18.867 1.00 87.75 309 ASP A N 1
ATOM 2485 C CA . ASP A 1 309 ? -8.445 15.297 20.271 1.00 87.75 309 ASP A CA 1
ATOM 2486 C C . ASP A 1 309 ? -9.217 13.985 20.430 1.00 87.75 309 ASP A C 1
ATOM 2488 O O . ASP A 1 309 ? -10.392 13.903 20.056 1.00 87.75 309 ASP A O 1
ATOM 2492 N N . LEU A 1 310 ? -8.572 12.954 20.976 1.00 83.94 310 LEU A N 1
ATOM 2493 C CA . LEU A 1 310 ? -9.184 11.635 21.125 1.00 83.94 310 LEU A CA 1
ATOM 2494 C C . LEU A 1 310 ? -9.873 11.474 22.491 1.00 83.94 310 LEU A C 1
ATOM 2496 O O . LEU A 1 310 ? -9.415 12.048 23.486 1.00 83.94 310 LEU A O 1
ATOM 2500 N N . PRO A 1 311 ? -10.972 10.692 22.567 1.00 75.31 311 PRO A N 1
ATOM 2501 C CA . PRO A 1 311 ? -11.657 10.421 23.827 1.00 75.31 311 PRO A CA 1
ATOM 2502 C C . PRO A 1 311 ? -10.717 9.772 24.856 1.00 75.31 311 PRO A C 1
ATOM 2504 O O . PRO A 1 311 ? -9.831 8.988 24.516 1.00 75.31 311 PRO A O 1
ATOM 2507 N N . ASN A 1 312 ? -10.912 10.133 26.128 1.00 59.34 312 ASN A N 1
ATOM 2508 C CA . ASN A 1 312 ? -9.956 9.871 27.201 1.00 59.34 312 ASN A CA 1
ATOM 2509 C C . ASN A 1 312 ? -9.586 8.392 27.385 1.00 59.34 312 ASN A C 1
ATOM 2511 O O . ASN A 1 312 ? -10.440 7.505 27.430 1.00 59.34 312 ASN A O 1
ATOM 2515 N N . GLN A 1 313 ? -8.289 8.163 27.594 1.00 52.31 313 GLN A N 1
ATOM 2516 C CA . GLN A 1 313 ? -7.687 6.865 27.883 1.00 52.31 313 GLN A CA 1
ATOM 2517 C C . GLN A 1 313 ? -7.777 6.535 29.383 1.00 52.31 313 GLN A C 1
ATOM 2519 O O . GLN A 1 313 ? -6.750 6.396 30.037 1.00 52.31 313 GLN A O 1
ATOM 2524 N N . ASN A 1 314 ? -8.988 6.408 29.934 1.00 43.97 314 ASN A N 1
ATOM 2525 C CA . ASN A 1 314 ? -9.163 5.779 31.253 1.00 43.97 314 ASN A CA 1
ATOM 2526 C C . ASN A 1 314 ? -9.307 4.263 31.111 1.00 43.97 314 ASN A C 1
ATOM 2528 O O . ASN A 1 314 ? -9.916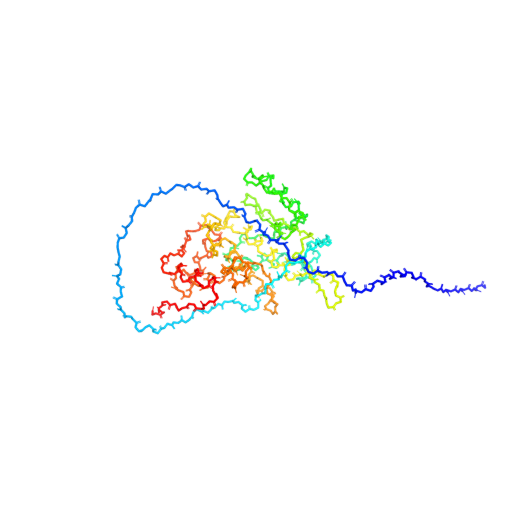 3.824 30.103 1.00 43.97 314 ASN A O 1
#

Mean predicted aligned error: 11.87 Å